Protein AF-C3XGQ4-F1 (afdb_monomer)

Mean predicted aligned error: 7.58 Å

Solvent-accessible surface area (backbone atoms only — not comparable to full-atom values): 11732 Å² total; per-residue (Å²): 118,67,72,63,52,57,53,51,54,46,62,77,38,36,47,28,47,72,75,27,44,69,60,42,52,59,53,60,70,70,58,57,79,68,54,66,74,50,56,73,68,60,36,54,52,53,50,49,53,54,50,36,53,54,52,44,53,52,52,53,48,49,65,75,72,47,89,56,49,63,57,44,75,50,92,47,91,48,71,68,51,51,57,66,73,34,81,43,75,60,90,64,31,29,32,41,68,32,85,79,50,78,42,55,36,34,44,68,63,51,52,37,62,47,75,60,43,101,77,71,57,89,36,66,77,54,50,24,40,52,63,47,24,50,55,62,32,46,33,28,34,38,38,56,56,93,91,55,93,64,58,33,41,32,27,28,22,65,23,30,37,78,92,74,74,42,58,30,40,42,30,44,29,37,45,92,36,46,69,43,84,44,79,40,74,67,51,100,77,50,57,68,62,49,57,54,52,70,32,90,51,44,44,74,50,39,58,63,123

pLDDT: mean 81.5, std 11.12, range [50.53, 97.62]

Secondary structure (DSSP, 8-state):
-HHHHHHHHHHHTHHHHHH-HHHHHHHHTTS-GGGGGS-HHHHHHHHHHHHHHHHHHHHHHHHHH--PPBPPPPS-SSHHHHHHTSSEEETTEEEE--SS--EEEEHHHHHHHHHS-TT----HHHHTHHHHHHHS-SEEEEE--TT-SSPEEEEEEEEEETTTTEEEEEEEEEETTEEEEEEEEPPTT-HHHHHHHT-TTEEEEEE--

Organism: NCBI:txid613026

Radius of gyration: 18.37 Å; Cα contacts (8 Å, |Δi|>4): 316; chains: 1; bounding box: 50×39×46 Å

Foldseek 3Di:
DLVVLVVLLCVQQVLCCVQPVPVVVVLVVVDDPVLSVDDPVSVVVVSQQSVLVSLLVVLVVCVVVDPAAAQDQAPDDDLVSVQVPAPDDDDQWGWAQASQGIAIARSVQVRCCQCPDPVRDHNSSCNSVPNVQRHPAQWKKWFDDPPDPGTKIKGWGWHQDPVVRFIKIWIWIDDPRHIDTDIDTCDPVNVVSCCQSVDPRMGIRDHDD

Structure (mmCIF, N/CA/C/O backbone):
data_AF-C3XGQ4-F1
#
_entry.id   AF-C3XGQ4-F1
#
loop_
_atom_site.group_PDB
_atom_site.id
_atom_site.type_symbol
_atom_site.label_atom_id
_atom_site.label_alt_id
_atom_site.label_comp_id
_atom_site.label_asym_id
_atom_site.label_entity_id
_atom_site.label_seq_id
_atom_site.pdbx_PDB_ins_code
_atom_site.Cartn_x
_atom_site.Cartn_y
_atom_site.Cartn_z
_atom_site.occupancy
_atom_site.B_iso_or_equiv
_atom_site.auth_seq_id
_atom_site.auth_comp_id
_atom_site.auth_asym_id
_atom_site.auth_atom_id
_atom_site.pdbx_PDB_model_num
ATOM 1 N N . MET A 1 1 ? -27.553 15.960 16.361 1.00 50.53 1 MET A N 1
ATOM 2 C CA . MET A 1 1 ? -26.091 15.954 16.613 1.00 50.53 1 MET A CA 1
ATOM 3 C C . MET A 1 1 ? -25.402 14.677 16.109 1.00 50.53 1 MET A C 1
ATOM 5 O O . MET A 1 1 ? -24.309 14.781 15.576 1.00 50.53 1 MET A O 1
ATOM 9 N N . THR A 1 2 ? -26.058 13.508 16.152 1.00 53.34 2 THR A N 1
ATOM 10 C CA . THR A 1 2 ? -25.542 12.197 15.680 1.00 53.34 2 THR A CA 1
ATOM 11 C C . THR A 1 2 ? -25.167 12.133 14.185 1.00 53.34 2 THR A C 1
ATOM 13 O O . THR A 1 2 ? -24.233 11.429 13.814 1.00 53.34 2 THR A O 1
ATOM 16 N N . LEU A 1 3 ? -25.844 12.905 13.321 1.00 56.69 3 LEU A N 1
ATOM 17 C CA . LEU A 1 3 ? -25.618 12.928 11.862 1.00 56.69 3 LEU A CA 1
ATOM 18 C C . LEU A 1 3 ? -24.257 13.515 11.442 1.00 56.69 3 LEU A C 1
ATOM 20 O O . LEU A 1 3 ? -23.702 13.101 10.430 1.00 56.69 3 LEU A O 1
ATOM 24 N N . ILE A 1 4 ? -23.697 14.446 12.223 1.00 57.41 4 ILE A N 1
ATOM 25 C CA . ILE A 1 4 ? -22.430 15.117 11.882 1.00 57.41 4 ILE A CA 1
ATOM 26 C C . ILE A 1 4 ? -21.239 14.166 12.094 1.00 57.41 4 ILE A C 1
ATOM 28 O O . ILE A 1 4 ? -20.250 14.237 11.372 1.00 57.41 4 ILE A O 1
ATOM 32 N N . LEU A 1 5 ? -21.343 13.237 13.050 1.00 60.25 5 LEU A N 1
ATOM 33 C CA . LEU A 1 5 ? -20.249 12.339 13.416 1.00 60.25 5 LEU A CA 1
ATOM 34 C C . LEU A 1 5 ? -20.034 11.197 12.425 1.00 60.25 5 LEU A C 1
ATOM 36 O O . LEU A 1 5 ? -18.899 10.897 12.060 1.00 60.25 5 LEU A O 1
ATOM 40 N N . ASN A 1 6 ? -21.137 10.581 11.987 1.00 66.69 6 ASN A N 1
ATOM 41 C CA . ASN A 1 6 ? -21.100 9.515 10.993 1.00 66.69 6 ASN A CA 1
ATOM 42 C C . ASN A 1 6 ? -20.469 10.040 9.697 1.00 66.69 6 ASN A C 1
ATOM 44 O O . ASN A 1 6 ? -19.616 9.380 9.123 1.00 66.69 6 ASN A O 1
ATOM 48 N N . ALA A 1 7 ? -20.780 11.284 9.319 1.00 73.38 7 ALA A N 1
ATOM 49 C CA . ALA A 1 7 ? -20.168 11.940 8.170 1.00 73.38 7 ALA A CA 1
ATOM 50 C C . ALA A 1 7 ? -18.646 12.135 8.320 1.00 73.38 7 ALA A C 1
ATOM 52 O O . ALA A 1 7 ? -17.921 11.911 7.356 1.00 73.38 7 ALA A O 1
ATOM 53 N N . VAL A 1 8 ? -18.140 12.499 9.510 1.00 77.12 8 VAL A N 1
ATOM 54 C CA . VAL A 1 8 ? -16.687 12.657 9.742 1.00 77.12 8 VAL A CA 1
ATOM 55 C C . VAL A 1 8 ? -15.962 11.315 9.647 1.00 77.12 8 VAL A C 1
ATOM 57 O O . VAL A 1 8 ? -14.980 11.214 8.919 1.00 77.12 8 VAL A O 1
ATOM 60 N N . ILE A 1 9 ? -16.458 10.272 10.323 1.00 81.62 9 ILE A N 1
ATOM 61 C CA . ILE A 1 9 ? -15.828 8.941 10.293 1.00 81.62 9 ILE A CA 1
ATOM 62 C C . ILE A 1 9 ? -15.930 8.329 8.889 1.00 81.62 9 ILE A C 1
ATOM 64 O O . ILE A 1 9 ? -14.942 7.812 8.372 1.00 81.62 9 ILE A O 1
ATOM 68 N N . GLN A 1 10 ? -17.086 8.440 8.229 1.00 81.38 10 GLN A N 1
ATOM 69 C CA . GLN A 1 10 ? -17.240 7.995 6.842 1.00 81.38 10 GLN A CA 1
ATOM 70 C C . GLN A 1 10 ? -16.321 8.750 5.888 1.00 81.38 10 GLN A C 1
ATOM 72 O O . GLN A 1 10 ? -15.811 8.146 4.956 1.00 81.38 10 GLN A O 1
ATOM 77 N N . GLN A 1 11 ? -16.079 10.043 6.102 1.00 83.62 11 GLN A N 1
ATOM 78 C CA . GLN A 1 11 ? -15.130 10.792 5.285 1.00 83.62 11 GLN A CA 1
ATOM 79 C C . GLN A 1 11 ? -13.690 10.329 5.540 1.00 83.62 11 GLN A C 1
ATOM 81 O O . GLN A 1 11 ? -12.935 10.122 4.589 1.00 83.62 11 GLN A O 1
ATOM 86 N N . ASP A 1 12 ? -13.313 10.135 6.806 1.00 80.62 12 ASP A N 1
ATOM 87 C CA . ASP A 1 12 ? -11.964 9.724 7.190 1.00 80.62 12 ASP A CA 1
ATOM 88 C C . ASP A 1 12 ? -11.618 8.303 6.721 1.00 80.62 12 ASP A C 1
ATOM 90 O O . ASP A 1 12 ? -10.465 8.058 6.357 1.00 80.62 12 ASP A O 1
ATOM 94 N N . TYR A 1 13 ? -12.604 7.408 6.666 1.00 83.00 13 TYR A N 1
ATOM 95 C CA . TYR A 1 13 ? -12.464 6.008 6.253 1.00 83.00 13 TYR A CA 1
ATOM 96 C C . TYR A 1 13 ? -13.250 5.690 4.979 1.00 83.00 13 TYR A C 1
ATOM 98 O O . TYR A 1 13 ? -13.657 4.550 4.774 1.00 83.00 13 TYR A O 1
ATOM 106 N N . LYS A 1 14 ? -13.441 6.684 4.103 1.00 84.75 14 LYS A N 1
ATOM 107 C CA . LYS A 1 14 ? -14.271 6.566 2.896 1.00 84.75 14 LYS A CA 1
ATOM 108 C C . LYS A 1 14 ? -13.896 5.370 2.024 1.00 84.75 14 LYS A C 1
ATOM 110 O O . LYS A 1 14 ? -14.748 4.584 1.641 1.00 84.75 14 LYS A O 1
ATOM 115 N N . SER A 1 15 ? -12.604 5.202 1.746 1.00 78.56 15 SER A N 1
ATOM 116 C CA . SER A 1 15 ? -12.141 4.078 0.926 1.00 78.56 15 SER A CA 1
ATOM 117 C C . SER A 1 15 ? -12.456 2.732 1.584 1.00 78.56 15 SER A C 1
ATOM 119 O O . SER A 1 15 ? -12.825 1.787 0.896 1.00 78.56 15 SER A O 1
ATOM 121 N N . LEU A 1 16 ? -12.379 2.641 2.915 1.00 82.12 16 LEU A N 1
ATOM 122 C CA . LEU A 1 16 ? -12.738 1.423 3.628 1.00 82.12 16 LEU A CA 1
ATOM 123 C C . LEU A 1 16 ? -14.253 1.184 3.630 1.00 82.12 16 LEU A C 1
ATOM 125 O O . LEU A 1 16 ? -14.678 0.053 3.417 1.00 82.12 16 LEU A O 1
ATOM 129 N N . SER A 1 17 ? -15.066 2.220 3.850 1.00 85.56 17 SER A N 1
ATOM 130 C CA . SER A 1 17 ? -16.525 2.083 3.828 1.00 85.56 17 SER A CA 1
ATOM 131 C C . SER A 1 17 ? -17.057 1.717 2.441 1.00 85.56 17 SER A C 1
ATOM 133 O O . SER A 1 17 ? -18.042 0.991 2.353 1.00 85.56 17 SER A O 1
ATOM 135 N N . GLU A 1 18 ? -16.400 2.172 1.373 1.00 86.00 18 GLU A N 1
ATOM 136 C CA . GLU A 1 18 ? -16.758 1.849 -0.011 1.00 86.00 18 GLU A CA 1
ATOM 137 C C . GLU A 1 18 ? -16.269 0.455 -0.431 1.00 86.00 18 GLU A C 1
ATOM 139 O O . GLU A 1 18 ? -17.032 -0.307 -1.022 1.00 86.00 18 GLU A O 1
ATOM 144 N N . ASN A 1 19 ? -15.025 0.093 -0.102 1.00 80.69 19 ASN A N 1
ATOM 145 C CA . ASN A 1 19 ? -14.408 -1.146 -0.589 1.00 80.69 19 ASN A CA 1
ATOM 146 C C . ASN A 1 19 ? -14.633 -2.359 0.326 1.00 80.69 19 ASN A C 1
ATOM 148 O O . ASN A 1 19 ? -14.581 -3.495 -0.139 1.00 80.69 19 ASN A O 1
ATOM 152 N N . ASN A 1 20 ? -14.862 -2.143 1.624 1.00 84.12 20 ASN A N 1
ATOM 153 C CA . ASN A 1 20 ? -15.144 -3.199 2.598 1.00 84.12 20 ASN A CA 1
ATOM 154 C C . ASN A 1 20 ? -16.225 -2.746 3.608 1.00 84.12 20 ASN A C 1
ATOM 156 O O . ASN A 1 20 ? -15.956 -2.574 4.806 1.00 84.12 20 ASN A O 1
ATOM 160 N N . PRO A 1 21 ? -17.475 -2.543 3.139 1.00 88.25 21 PRO A N 1
ATOM 161 C CA . PRO A 1 21 ? -18.567 -2.017 3.960 1.00 88.25 21 PRO A CA 1
ATOM 162 C C . PRO A 1 21 ? -18.909 -2.920 5.149 1.00 88.25 21 PRO A C 1
ATOM 164 O O . PRO A 1 21 ? -19.289 -2.423 6.209 1.00 88.25 21 PRO A O 1
ATOM 167 N N . ALA A 1 22 ? -18.749 -4.239 5.000 1.00 88.50 22 ALA A N 1
ATOM 168 C CA . ALA A 1 22 ? -19.003 -5.201 6.068 1.00 88.50 22 ALA A CA 1
ATOM 169 C C . ALA A 1 22 ? -18.040 -4.996 7.244 1.00 88.50 22 ALA A C 1
ATOM 171 O O . ALA A 1 22 ? -18.474 -4.898 8.394 1.00 88.50 22 ALA A O 1
ATOM 172 N N . MET A 1 23 ? -16.741 -4.865 6.964 1.00 87.31 23 MET A N 1
ATOM 173 C CA . MET A 1 23 ? -15.763 -4.611 8.013 1.00 87.31 23 MET A CA 1
ATOM 174 C C . MET A 1 23 ? -15.910 -3.211 8.603 1.00 87.31 23 MET A C 1
ATOM 176 O O . MET A 1 23 ? -15.864 -3.059 9.823 1.00 87.31 23 MET A O 1
ATOM 180 N N . PHE A 1 24 ? -16.157 -2.197 7.770 1.00 88.69 24 PHE A N 1
ATOM 181 C CA . PHE A 1 24 ? -16.457 -0.854 8.261 1.00 88.69 24 PHE A CA 1
ATOM 182 C C . PHE A 1 24 ? -17.632 -0.877 9.254 1.00 88.69 24 PHE A C 1
ATOM 184 O O . PHE A 1 24 ? -17.511 -0.365 10.365 1.00 88.69 24 PHE A O 1
ATOM 191 N N . ALA A 1 25 ? -18.740 -1.541 8.907 1.00 89.69 25 ALA A N 1
ATOM 192 C CA . ALA A 1 25 ? -19.898 -1.680 9.786 1.00 89.69 25 ALA A CA 1
ATOM 193 C C . ALA A 1 25 ? -19.571 -2.446 11.081 1.00 89.69 25 ALA A C 1
ATOM 195 O O . ALA A 1 25 ? -19.982 -2.017 12.160 1.00 89.69 25 ALA A O 1
ATOM 196 N N . LYS A 1 26 ? -18.793 -3.535 10.997 1.00 90.75 26 LYS A N 1
ATOM 197 C CA . LYS A 1 26 ? -18.330 -4.311 12.161 1.00 90.75 26 LYS A CA 1
ATOM 198 C C . LYS A 1 26 ? -17.533 -3.445 13.141 1.00 90.75 26 LYS A C 1
ATOM 200 O O . LYS A 1 26 ? -17.765 -3.523 14.345 1.00 90.75 26 LYS A O 1
ATOM 205 N N . ILE A 1 27 ? -16.630 -2.600 12.642 1.00 88.56 27 ILE A N 1
ATOM 206 C CA . ILE A 1 27 ? -15.834 -1.689 13.478 1.00 88.56 27 ILE A CA 1
ATOM 207 C C . ILE A 1 27 ? -16.719 -0.579 14.059 1.00 88.56 27 ILE A C 1
ATOM 209 O O . ILE A 1 27 ? -16.611 -0.261 15.242 1.00 88.56 27 ILE A O 1
ATOM 213 N N . MET A 1 28 ? -17.655 -0.032 13.277 1.00 89.31 28 MET A N 1
ATOM 214 C CA . MET A 1 28 ? -18.594 0.992 13.758 1.00 89.31 28 MET A CA 1
ATOM 215 C C . MET A 1 28 ? -19.442 0.523 14.950 1.00 89.31 28 MET A C 1
ATOM 217 O O . MET A 1 28 ? -19.775 1.328 15.817 1.00 89.31 28 MET A O 1
ATOM 221 N N . GLN A 1 29 ? -19.745 -0.775 15.047 1.00 90.12 29 GLN A N 1
ATOM 222 C CA . GLN A 1 29 ? -20.458 -1.356 16.192 1.00 90.12 29 GLN A CA 1
ATOM 223 C C . GLN A 1 29 ? -19.635 -1.371 17.494 1.00 90.12 29 GLN A C 1
ATOM 225 O O . GLN A 1 29 ? -20.197 -1.599 18.563 1.00 90.12 29 GLN A O 1
ATOM 230 N N . LYS A 1 30 ? -18.318 -1.130 17.435 1.00 89.94 30 LYS A N 1
ATOM 231 C CA . LYS A 1 30 ? -17.430 -1.096 18.610 1.00 89.94 30 LYS A CA 1
ATOM 232 C C . LYS A 1 30 ? -17.432 0.250 19.338 1.00 89.94 30 LYS A C 1
ATOM 234 O O . LYS A 1 30 ? -16.911 0.334 20.448 1.00 89.94 30 LYS A O 1
ATOM 239 N N . PHE A 1 31 ? -17.997 1.297 18.739 1.00 87.44 31 PHE A N 1
ATOM 240 C CA . PHE A 1 31 ? -18.037 2.626 19.345 1.00 87.44 31 PHE A CA 1
ATOM 241 C C . PHE A 1 31 ? -19.040 2.688 20.494 1.00 87.44 31 PHE A C 1
ATOM 243 O O . PHE A 1 31 ? -20.171 2.209 20.378 1.00 87.44 31 PHE A O 1
ATOM 250 N N . ASN A 1 32 ? -18.672 3.357 21.589 1.00 87.19 32 ASN A N 1
ATOM 251 C CA . ASN A 1 32 ? -19.634 3.651 22.640 1.00 87.19 32 ASN A CA 1
ATOM 252 C C . ASN A 1 32 ? -20.579 4.764 22.151 1.00 87.19 32 ASN A C 1
ATOM 254 O O . ASN A 1 32 ? -20.093 5.791 21.677 1.00 87.19 32 ASN A O 1
ATOM 258 N N . PRO A 1 33 ? -21.911 4.656 22.323 1.00 83.81 33 PRO A N 1
ATOM 259 C CA . PRO A 1 33 ? -22.843 5.735 21.986 1.00 83.81 33 PRO A CA 1
ATOM 260 C C . PRO A 1 33 ? -22.467 7.107 22.578 1.00 83.81 33 PRO A C 1
ATOM 262 O O . PRO A 1 33 ? -22.746 8.143 21.977 1.00 83.81 33 PRO A O 1
ATOM 265 N N . ARG A 1 34 ? -21.784 7.136 23.732 1.00 84.75 34 ARG A N 1
ATOM 266 C CA . ARG A 1 34 ? -21.285 8.370 24.362 1.00 84.75 34 ARG A CA 1
ATOM 267 C C . ARG A 1 34 ? -20.108 9.004 23.625 1.00 84.75 34 ARG A C 1
ATOM 269 O O . ARG A 1 34 ? -19.926 10.214 23.731 1.00 84.75 34 ARG A O 1
ATOM 276 N N . ASP A 1 35 ? -19.336 8.237 22.859 1.00 82.94 35 ASP A N 1
ATOM 277 C CA . ASP A 1 35 ? -18.264 8.788 22.025 1.00 82.94 35 ASP A CA 1
ATOM 278 C C . ASP A 1 35 ? -18.827 9.731 20.960 1.00 82.94 35 ASP A C 1
ATOM 280 O O . ASP A 1 35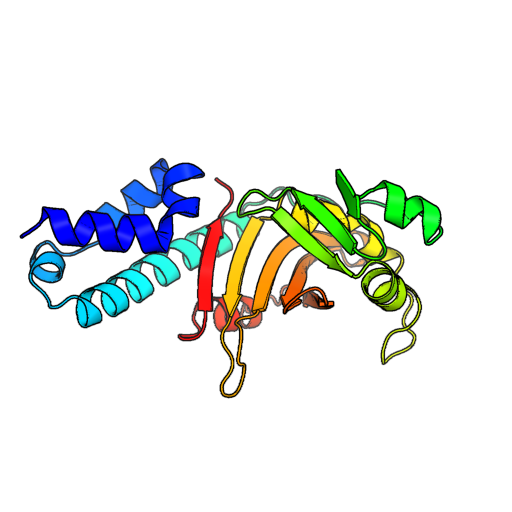 ? -18.183 10.716 20.609 1.00 82.94 35 ASP A O 1
ATOM 284 N N . PHE A 1 36 ? -20.077 9.512 20.537 1.00 77.44 36 PHE A N 1
ATOM 285 C CA . PHE A 1 36 ? -20.771 10.372 19.579 1.00 77.44 36 PHE A CA 1
ATOM 286 C C . PHE A 1 36 ? -21.227 11.717 20.158 1.00 77.44 36 PHE A C 1
ATOM 288 O O . PHE A 1 36 ? -21.686 12.580 19.410 1.00 77.44 36 PHE A O 1
ATOM 295 N N . LEU A 1 37 ? -21.097 11.911 21.473 1.00 80.00 37 LEU A N 1
ATOM 296 C CA . LEU A 1 37 ? -21.409 13.168 22.158 1.00 80.00 37 LEU A CA 1
ATOM 297 C C . LEU A 1 37 ? -20.165 14.045 22.374 1.00 80.00 37 LEU A C 1
ATOM 299 O O . LEU A 1 37 ? -20.294 15.188 22.810 1.00 80.00 37 LEU A O 1
ATOM 303 N N . LYS A 1 38 ? -18.968 13.521 22.083 1.00 80.12 38 LYS A N 1
ATOM 304 C CA . LYS A 1 38 ? -17.693 14.229 22.240 1.00 80.12 38 LYS A CA 1
ATOM 305 C C . LYS A 1 38 ? -17.485 15.278 21.141 1.00 80.12 38 LYS A C 1
ATOM 307 O O . LYS A 1 38 ? -18.117 15.256 20.085 1.00 80.12 38 LYS A O 1
ATOM 312 N N . GLY A 1 39 ? -16.552 16.201 21.377 1.00 81.69 39 GLY A N 1
ATOM 313 C CA . GLY A 1 39 ? -16.156 17.189 20.370 1.00 81.69 39 GLY A CA 1
ATOM 314 C C . GLY A 1 39 ? 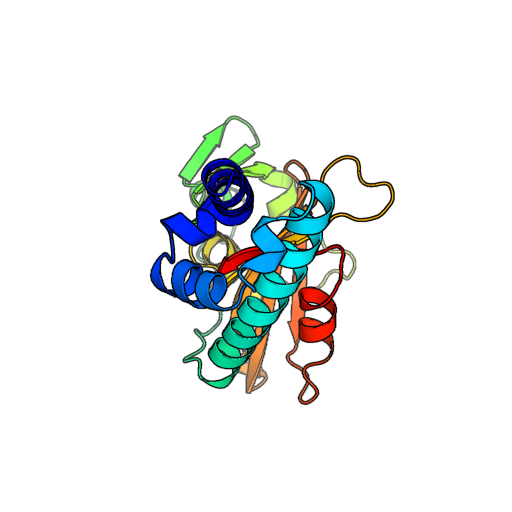-15.437 16.545 19.177 1.00 81.69 39 GLY A C 1
ATOM 315 O O . GLY A 1 39 ? -14.777 15.518 19.324 1.00 81.69 39 GLY A O 1
ATOM 316 N N . LYS A 1 40 ? -15.498 17.184 17.998 1.00 81.81 40 LYS A N 1
ATOM 317 C CA . LYS A 1 40 ? -14.935 16.671 16.728 1.00 81.81 40 LYS A CA 1
ATOM 318 C C . LYS A 1 40 ? -13.518 16.091 16.857 1.00 81.81 40 LYS A C 1
ATOM 320 O O . LYS A 1 40 ? -13.256 15.016 16.334 1.00 81.81 40 LYS A O 1
ATOM 325 N N . LYS A 1 41 ? -12.613 16.778 17.562 1.00 83.00 41 LYS A N 1
ATOM 326 C CA . LYS A 1 41 ? -11.220 16.329 17.732 1.00 83.00 41 LYS A CA 1
ATOM 327 C C . LYS A 1 41 ? -11.120 15.013 18.515 1.00 83.00 41 LYS A C 1
ATOM 329 O O . LYS A 1 41 ? -10.486 14.073 18.057 1.00 83.00 41 LYS A O 1
ATOM 334 N N . GLN A 1 42 ? -11.808 14.927 19.652 1.00 83.06 42 GLN A N 1
ATOM 335 C CA . GLN A 1 42 ? -11.822 13.730 20.504 1.00 83.06 42 GLN A CA 1
ATOM 336 C C . GLN A 1 42 ? -12.414 12.525 19.768 1.00 83.06 42 GLN A C 1
ATOM 338 O O . GLN A 1 42 ? -12.001 11.390 19.958 1.00 83.06 42 GLN A O 1
ATOM 343 N N . VAL A 1 43 ? -13.384 12.777 18.899 1.00 80.00 43 VAL A N 1
ATOM 344 C CA . VAL A 1 43 ? -14.019 11.758 18.064 1.00 80.00 43 VAL A CA 1
ATOM 345 C C . VAL A 1 43 ? -13.055 11.219 17.016 1.00 80.00 43 VAL A C 1
ATOM 347 O O . VAL A 1 43 ? -13.010 10.013 16.783 1.00 80.00 43 VAL A O 1
ATOM 350 N N . GLN A 1 44 ? -12.274 12.092 16.383 1.00 81.75 44 GLN A N 1
ATOM 351 C CA . GLN A 1 44 ? -11.239 11.676 15.438 1.00 81.75 44 GLN A CA 1
ATOM 352 C C . GLN A 1 44 ? -10.165 10.830 16.129 1.00 81.75 44 GLN A C 1
ATOM 354 O O . GLN A 1 44 ? -9.742 9.819 15.582 1.00 81.75 44 GLN A O 1
ATOM 359 N N . GLU A 1 45 ? -9.782 11.190 17.353 1.00 82.56 45 GLU A N 1
ATOM 360 C CA . GLU A 1 45 ? -8.834 10.412 18.159 1.00 82.56 45 GLU A CA 1
ATOM 361 C C . GLU A 1 45 ? -9.398 9.030 18.525 1.00 82.56 45 GLU A C 1
ATOM 363 O O . GLU A 1 45 ? -8.766 8.017 18.233 1.00 82.56 45 GLU A O 1
ATOM 368 N N . VAL A 1 46 ? -10.619 8.969 19.071 1.00 84.00 46 VAL A N 1
ATOM 369 C CA . VAL A 1 46 ? -11.282 7.701 19.433 1.00 84.00 46 VAL A CA 1
ATOM 370 C C . VAL A 1 46 ? -11.505 6.817 18.209 1.00 84.00 46 VAL A C 1
ATOM 372 O O . VAL A 1 46 ? -11.244 5.618 18.251 1.00 84.00 46 VAL A O 1
ATOM 375 N N . SER A 1 47 ? -11.974 7.395 17.100 1.00 82.12 47 SER A N 1
ATOM 376 C CA . SER A 1 47 ? -12.197 6.623 15.877 1.00 82.12 47 SER A CA 1
ATOM 377 C C . SER A 1 47 ? -10.901 6.079 15.307 1.00 82.12 47 SER A C 1
ATOM 379 O O . SER A 1 47 ? -10.860 4.919 14.916 1.00 82.12 47 SER A O 1
ATOM 381 N N . LYS A 1 48 ? -9.827 6.869 15.307 1.00 83.00 48 LYS A N 1
ATOM 382 C CA . LYS A 1 48 ? -8.506 6.397 14.903 1.00 83.00 48 LYS A CA 1
ATOM 383 C C . LYS A 1 48 ? -8.020 5.226 15.740 1.00 83.00 48 LYS A C 1
ATOM 385 O O . LYS A 1 48 ? -7.567 4.247 15.156 1.00 83.00 48 LYS A O 1
ATOM 390 N N . ASP A 1 49 ? -8.149 5.302 17.059 1.00 82.19 49 ASP A N 1
ATOM 391 C CA . ASP A 1 49 ? -7.742 4.215 17.950 1.00 82.19 49 ASP A CA 1
ATOM 392 C C . ASP A 1 49 ? -8.521 2.919 17.664 1.00 82.19 49 ASP A C 1
ATOM 394 O O . ASP A 1 49 ? -7.922 1.882 17.369 1.00 82.19 49 ASP A O 1
ATOM 398 N N . ILE A 1 50 ? -9.857 2.995 17.637 1.00 84.56 50 ILE A N 1
ATOM 399 C CA . ILE A 1 50 ? -10.726 1.832 17.399 1.00 84.56 50 ILE A CA 1
ATOM 400 C C . ILE A 1 50 ? -10.471 1.224 16.014 1.00 84.56 50 ILE A C 1
ATOM 402 O O . ILE A 1 50 ? -10.246 0.019 15.906 1.00 84.56 50 ILE A O 1
ATOM 406 N N . PHE A 1 51 ? -10.471 2.038 14.952 1.00 84.19 51 PHE A N 1
ATOM 407 C CA . PHE A 1 51 ? -10.252 1.535 13.594 1.00 84.19 51 PHE A CA 1
ATOM 408 C C . PHE A 1 51 ? -8.860 0.934 13.435 1.00 84.19 51 PHE A C 1
ATOM 410 O O . PHE A 1 51 ? -8.750 -0.190 12.955 1.00 84.19 51 PHE A O 1
ATOM 417 N N . ASN A 1 52 ? -7.799 1.629 13.853 1.00 82.00 52 ASN A N 1
ATOM 418 C CA . ASN A 1 52 ? -6.444 1.103 13.700 1.00 82.00 52 ASN A CA 1
ATOM 419 C C . ASN A 1 52 ? -6.261 -0.215 14.461 1.00 82.00 52 ASN A C 1
ATOM 421 O O . ASN A 1 52 ? -5.642 -1.136 13.932 1.00 82.00 52 ASN A O 1
ATOM 425 N N . LYS A 1 53 ? -6.820 -0.328 15.672 1.00 80.94 53 LYS A N 1
ATOM 426 C CA . LYS A 1 53 ? -6.731 -1.545 16.480 1.00 80.94 53 LYS A CA 1
ATOM 427 C C . LYS A 1 53 ? -7.432 -2.734 15.824 1.00 80.94 53 LYS A C 1
ATOM 429 O O . LYS A 1 53 ? -6.817 -3.788 15.688 1.00 80.94 53 LYS A O 1
ATOM 434 N N . GLU A 1 54 ? -8.692 -2.578 15.422 1.00 83.06 54 GLU A N 1
ATOM 435 C CA . GLU A 1 54 ? -9.468 -3.679 14.832 1.00 83.06 54 GLU A CA 1
ATOM 436 C C . GLU A 1 54 ? -8.901 -4.075 13.460 1.00 83.06 54 GLU A C 1
ATOM 438 O O . GLU A 1 54 ? -8.721 -5.256 13.177 1.00 83.06 54 GLU A O 1
ATOM 443 N N . LEU A 1 55 ? -8.516 -3.101 12.629 1.00 78.44 55 LEU A N 1
ATOM 444 C CA . LEU A 1 55 ? -7.889 -3.368 11.332 1.00 78.44 55 LEU A CA 1
ATOM 445 C C . LEU A 1 55 ? -6.535 -4.069 11.474 1.00 78.44 55 LEU A C 1
ATOM 447 O O . LEU A 1 55 ? -6.217 -4.943 10.672 1.00 78.44 55 LEU A O 1
ATOM 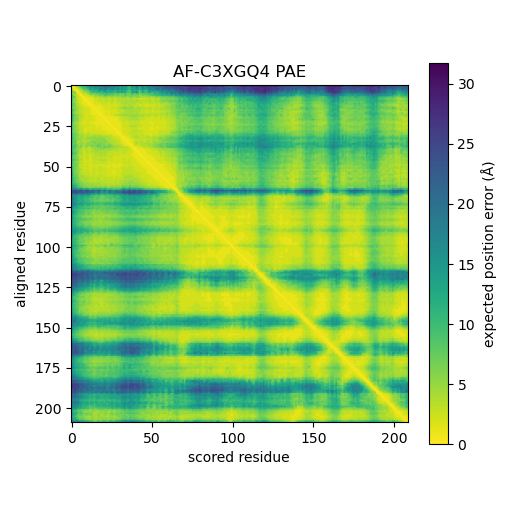451 N N . ALA A 1 56 ? -5.740 -3.719 12.491 1.00 75.94 56 ALA A N 1
ATOM 452 C CA . ALA A 1 56 ? -4.483 -4.411 12.758 1.00 75.94 56 ALA A CA 1
ATOM 453 C C . ALA A 1 56 ? -4.710 -5.894 13.089 1.00 75.94 56 ALA A C 1
ATOM 455 O O . ALA A 1 56 ? -3.982 -6.742 12.580 1.00 75.94 56 ALA A O 1
ATOM 456 N N . GLN A 1 57 ? -5.740 -6.214 13.879 1.00 78.19 57 GLN A N 1
ATOM 457 C CA . GLN A 1 57 ? -6.094 -7.600 14.202 1.00 78.19 57 GLN A CA 1
ATOM 458 C C . GLN A 1 57 ? -6.544 -8.389 12.967 1.00 78.19 57 GLN A C 1
ATOM 460 O O . GLN A 1 57 ? -6.151 -9.542 12.795 1.00 78.19 57 GLN A O 1
ATOM 465 N N . GLU A 1 58 ? -7.332 -7.773 12.084 1.00 78.94 58 GLU A N 1
ATOM 466 C CA . GLU A 1 58 ? -7.769 -8.410 10.836 1.00 78.94 58 GLU A CA 1
ATOM 467 C C . GLU A 1 58 ? -6.591 -8.647 9.879 1.00 78.94 58 GLU A C 1
ATOM 469 O O . GLU A 1 58 ? -6.478 -9.724 9.296 1.00 78.94 58 GLU A O 1
ATOM 474 N N . ILE A 1 59 ? -5.654 -7.695 9.777 1.00 75.44 59 ILE A N 1
ATOM 475 C CA . ILE A 1 59 ? -4.405 -7.875 9.019 1.00 75.44 59 ILE A CA 1
ATOM 476 C C . ILE A 1 59 ? -3.590 -9.044 9.586 1.00 75.44 59 ILE A C 1
ATOM 478 O O . ILE A 1 59 ? -3.135 -9.893 8.823 1.00 75.44 59 ILE A O 1
ATOM 482 N N . GLU A 1 60 ? -3.410 -9.116 10.908 1.00 75.56 60 GLU A N 1
ATOM 483 C CA . GLU A 1 60 ? -2.692 -10.225 11.553 1.00 75.56 60 GLU A CA 1
ATOM 484 C C . GLU A 1 60 ? -3.362 -11.574 11.276 1.00 75.56 60 GLU A C 1
ATOM 486 O O . GLU A 1 60 ? -2.688 -12.544 10.931 1.00 75.56 60 GLU A O 1
ATOM 491 N N . SER A 1 61 ? -4.690 -11.634 11.380 1.00 76.12 61 SER A N 1
ATOM 492 C CA . SER A 1 61 ? -5.470 -12.832 11.068 1.00 76.12 61 SER A CA 1
ATOM 493 C C . SER A 1 61 ? -5.309 -13.249 9.604 1.00 76.12 61 SER A C 1
ATOM 495 O O . SER A 1 61 ? -5.035 -14.416 9.321 1.00 76.12 61 SER A O 1
ATOM 497 N N . ALA A 1 62 ? -5.409 -12.302 8.665 1.00 75.31 62 ALA A N 1
ATOM 498 C CA . ALA A 1 62 ? -5.243 -12.560 7.236 1.00 75.31 62 ALA A CA 1
ATOM 499 C C . ALA A 1 62 ? -3.835 -13.073 6.900 1.00 75.31 62 ALA A C 1
ATOM 501 O O . ALA A 1 62 ? -3.679 -13.952 6.054 1.00 75.31 62 ALA A O 1
ATOM 502 N N . LEU A 1 63 ? -2.812 -12.564 7.589 1.00 74.25 63 LEU A N 1
ATOM 503 C CA . LEU A 1 63 ? -1.433 -13.021 7.432 1.00 74.25 63 LEU A CA 1
ATOM 504 C C . LEU A 1 63 ? -1.229 -14.429 8.016 1.00 74.25 63 LEU A C 1
ATOM 506 O O . LEU A 1 63 ? -0.555 -15.245 7.394 1.00 74.25 63 LEU A O 1
ATOM 510 N N . LYS A 1 64 ? -1.852 -14.750 9.158 1.00 70.06 64 LYS A N 1
ATOM 511 C CA . LYS A 1 64 ? -1.784 -16.082 9.798 1.00 70.06 64 LYS A CA 1
ATOM 512 C C . LYS A 1 64 ? -2.528 -17.166 9.023 1.00 70.06 64 LYS A C 1
ATOM 514 O O . LYS A 1 64 ? -2.067 -18.300 8.951 1.00 70.06 64 LYS A O 1
ATOM 519 N N . ASN A 1 65 ? -3.675 -16.815 8.451 1.00 68.75 65 ASN A N 1
ATOM 520 C CA . ASN A 1 65 ? -4.583 -17.755 7.791 1.00 68.75 65 ASN A CA 1
ATOM 521 C C . ASN A 1 65 ? -4.397 -17.807 6.262 1.00 68.75 65 ASN A C 1
ATOM 523 O O . ASN A 1 65 ? -5.073 -18.577 5.577 1.00 68.75 65 ASN A O 1
ATOM 527 N N . GLY A 1 66 ? -3.529 -16.958 5.707 1.00 61.00 66 GLY A N 1
ATOM 528 C CA . GLY A 1 66 ? -3.475 -16.673 4.279 1.00 61.00 66 GLY A CA 1
ATOM 529 C C . GLY A 1 66 ? -2.829 -17.766 3.428 1.00 61.00 66 GLY A C 1
ATOM 530 O O . GLY A 1 66 ? -1.699 -18.189 3.667 1.00 61.00 66 GLY A O 1
ATOM 531 N N . LYS A 1 67 ? -3.507 -18.128 2.329 1.00 59.91 67 LYS A N 1
ATOM 532 C CA . LYS A 1 67 ? -2.863 -18.646 1.112 1.00 59.91 67 LYS A CA 1
ATOM 533 C C . LYS A 1 67 ? -2.043 -17.508 0.502 1.00 59.91 67 LYS A C 1
ATOM 535 O O . LYS A 1 67 ? -2.553 -16.736 -0.303 1.00 59.91 67 LYS A O 1
ATOM 540 N N . VAL A 1 68 ? -0.802 -17.350 0.949 1.00 72.31 68 VAL A N 1
ATOM 541 C CA . VAL A 1 68 ? 0.082 -16.296 0.448 1.00 72.31 68 VAL A CA 1
ATOM 542 C C . VAL A 1 68 ? 0.523 -16.639 -0.972 1.00 72.31 68 VAL A C 1
ATOM 544 O O . VAL A 1 68 ? 0.996 -17.745 -1.241 1.00 72.31 68 VAL A O 1
ATOM 547 N N . GLU A 1 69 ? 0.380 -15.690 -1.890 1.00 80.94 69 GLU A N 1
ATOM 548 C CA . GLU A 1 69 ? 0.853 -15.857 -3.261 1.00 80.94 69 GLU A CA 1
ATOM 549 C C . GLU A 1 69 ? 2.377 -15.915 -3.290 1.00 80.94 69 GLU A C 1
ATOM 551 O O . GLU A 1 69 ? 3.062 -15.184 -2.578 1.00 80.94 69 GLU A O 1
ATOM 556 N N . THR A 1 70 ? 2.936 -16.773 -4.139 1.00 82.75 70 THR A N 1
ATOM 557 C CA . THR A 1 70 ? 4.373 -16.710 -4.418 1.00 82.75 70 THR A CA 1
ATOM 558 C C . THR A 1 70 ? 4.686 -15.397 -5.120 1.00 82.75 70 THR A C 1
ATOM 560 O O . THR A 1 70 ? 3.944 -15.007 -6.018 1.00 82.75 70 THR A O 1
ATOM 563 N N . MET A 1 71 ? 5.791 -14.747 -4.744 1.00 83.88 71 MET A N 1
ATOM 564 C CA . MET A 1 71 ? 6.273 -13.554 -5.444 1.00 83.88 71 MET A CA 1
ATOM 565 C C . MET A 1 71 ? 6.322 -13.815 -6.962 1.00 83.88 71 MET A C 1
ATOM 567 O O . MET A 1 71 ? 7.024 -14.743 -7.388 1.00 83.88 71 MET A O 1
ATOM 571 N N . PRO A 1 72 ? 5.572 -13.056 -7.781 1.00 83.94 72 PRO A N 1
ATOM 572 C CA . PRO A 1 72 ? 5.539 -13.296 -9.213 1.00 83.94 72 PRO A CA 1
ATOM 573 C C . PRO A 1 72 ? 6.888 -12.953 -9.843 1.00 83.94 72 PRO A C 1
ATOM 575 O O . PRO A 1 72 ? 7.659 -12.133 -9.336 1.00 83.94 72 PRO A O 1
ATOM 578 N N . GLN A 1 73 ? 7.171 -13.587 -10.977 1.00 84.25 73 GLN A N 1
ATOM 579 C CA . GLN A 1 73 ? 8.326 -13.228 -11.792 1.00 84.25 73 GLN A CA 1
ATOM 580 C C . GLN A 1 73 ? 8.097 -11.869 -12.459 1.00 84.25 73 GLN A C 1
ATOM 582 O O . GLN A 1 73 ? 6.964 -11.464 -12.711 1.00 84.25 73 GLN A O 1
ATOM 587 N N . ALA A 1 74 ? 9.181 -11.148 -12.736 1.00 85.88 74 ALA A N 1
ATOM 588 C CA . ALA A 1 74 ? 9.091 -9.869 -13.424 1.00 85.88 74 ALA A CA 1
ATOM 589 C C . ALA A 1 74 ? 8.625 -10.062 -14.874 1.00 85.88 74 ALA A C 1
ATOM 591 O O . ALA A 1 74 ? 9.261 -10.777 -15.646 1.00 85.88 74 ALA A O 1
ATOM 592 N N . GLU A 1 75 ? 7.561 -9.363 -15.264 1.00 88.12 75 GLU A N 1
ATOM 593 C CA . GLU A 1 75 ? 7.070 -9.343 -16.652 1.00 88.12 75 GLU A CA 1
ATOM 594 C C . GLU A 1 75 ? 7.846 -8.366 -17.551 1.00 88.12 75 GLU A C 1
ATOM 596 O O . GLU A 1 75 ? 7.579 -8.260 -18.744 1.00 88.12 75 GLU A O 1
ATOM 601 N N . PHE A 1 76 ? 8.817 -7.643 -16.989 1.00 90.25 76 PHE A N 1
ATOM 602 C CA . PHE A 1 76 ? 9.599 -6.630 -17.685 1.00 90.25 76 PHE A CA 1
ATOM 603 C C . PHE A 1 76 ? 11.097 -6.799 -17.413 1.00 90.25 76 PHE A C 1
ATOM 605 O O . PHE A 1 76 ? 11.531 -7.053 -16.287 1.00 90.25 76 PHE A O 1
ATOM 612 N N . ARG A 1 77 ? 11.907 -6.604 -18.452 1.00 89.19 77 ARG A N 1
ATOM 613 C CA . ARG A 1 77 ? 13.366 -6.800 -18.441 1.00 89.19 77 ARG A CA 1
ATOM 614 C C . ARG A 1 77 ? 14.131 -5.493 -18.571 1.00 89.19 77 ARG A C 1
ATOM 616 O O . ARG A 1 77 ? 15.257 -5.380 -18.098 1.00 89.19 77 ARG A O 1
ATOM 623 N N . ASN A 1 78 ? 13.518 -4.492 -19.191 1.00 90.38 78 ASN A N 1
ATOM 624 C CA . ASN A 1 78 ? 14.109 -3.181 -19.432 1.00 90.38 78 ASN A CA 1
ATOM 625 C C . ASN A 1 78 ? 13.125 -2.057 -19.071 1.00 90.38 78 ASN A C 1
ATOM 627 O O . ASN A 1 78 ? 11.950 -2.285 -18.776 1.00 90.38 78 ASN A O 1
ATOM 631 N N . ARG A 1 79 ? 13.621 -0.816 -19.095 1.00 91.19 79 ARG A N 1
ATOM 632 C CA . ARG A 1 79 ? 12.835 0.368 -18.731 1.00 91.19 79 ARG A CA 1
ATOM 633 C C . ARG A 1 79 ? 11.634 0.603 -19.654 1.00 91.19 79 ARG A C 1
ATOM 635 O O . ARG A 1 79 ? 10.638 1.155 -19.196 1.00 91.19 79 ARG A O 1
ATOM 642 N N . GLU A 1 80 ? 11.729 0.235 -20.930 1.00 93.62 80 GLU A N 1
ATOM 643 C CA . GLU A 1 80 ? 10.636 0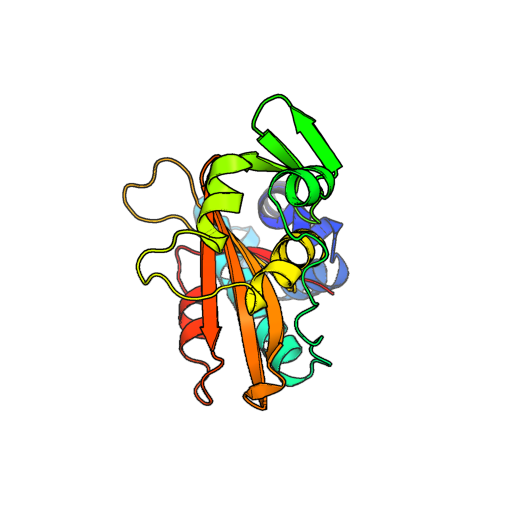.417 -21.890 1.00 93.62 80 GLU A CA 1
ATOM 644 C C . GLU A 1 80 ? 9.476 -0.536 -21.583 1.00 93.62 80 GLU A C 1
ATOM 646 O O . GLU A 1 80 ? 8.332 -0.099 -21.473 1.00 93.62 80 GLU A O 1
ATOM 651 N N . GLU A 1 81 ? 9.776 -1.816 -21.362 1.00 94.94 81 GLU A N 1
ATOM 652 C CA . GLU A 1 81 ? 8.800 -2.815 -20.920 1.00 94.94 81 GLU A CA 1
ATOM 653 C C . GLU A 1 81 ? 8.181 -2.425 -19.576 1.00 94.94 81 GLU A C 1
ATOM 655 O O . GLU A 1 81 ? 6.962 -2.429 -19.438 1.00 94.94 81 GLU A O 1
ATOM 660 N N . PHE A 1 82 ? 8.995 -1.974 -18.615 1.00 93.88 82 PHE A N 1
ATOM 661 C CA . PHE A 1 82 ? 8.499 -1.480 -17.329 1.00 93.88 82 PHE A CA 1
ATOM 662 C C . PHE A 1 82 ? 7.523 -0.307 -17.490 1.00 93.88 82 PHE A C 1
ATOM 664 O O . PHE A 1 82 ? 6.507 -0.243 -16.802 1.00 93.88 82 PHE A O 1
ATOM 671 N N . ALA A 1 83 ? 7.804 0.625 -18.405 1.00 95.19 83 ALA A N 1
ATOM 672 C CA . ALA A 1 83 ? 6.925 1.761 -18.659 1.00 95.19 83 ALA A CA 1
ATOM 673 C C . ALA A 1 83 ? 5.568 1.325 -19.242 1.00 95.19 83 ALA A C 1
ATOM 675 O O . ALA A 1 83 ? 4.546 1.894 -18.865 1.00 95.19 83 AL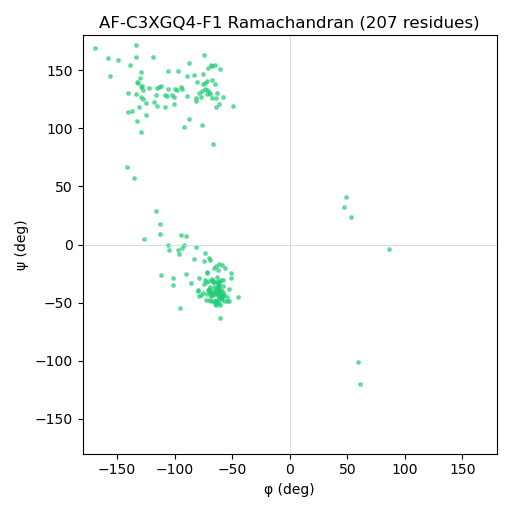A A O 1
ATOM 676 N N . LYS A 1 84 ? 5.538 0.297 -20.100 1.00 95.38 84 LYS A N 1
ATOM 677 C CA . LYS A 1 84 ? 4.302 -0.237 -20.708 1.00 95.38 84 LYS A CA 1
ATOM 678 C C . LYS A 1 84 ? 3.348 -0.876 -19.697 1.00 95.38 84 LYS A C 1
ATOM 680 O O . LYS A 1 84 ? 2.163 -0.986 -19.980 1.00 95.38 84 LYS A O 1
ATOM 685 N N . MET A 1 85 ? 3.846 -1.255 -18.521 1.00 95.44 85 MET A N 1
ATOM 686 C CA . MET A 1 85 ? 3.035 -1.858 -17.462 1.00 95.44 85 MET A CA 1
ATOM 687 C C . MET A 1 85 ? 2.135 -0.856 -16.720 1.00 95.44 85 MET A C 1
ATOM 689 O O . MET A 1 85 ? 1.243 -1.280 -15.985 1.00 95.44 85 MET A O 1
ATOM 693 N N . PHE A 1 86 ? 2.354 0.454 -16.879 1.00 97.06 86 PHE A N 1
ATOM 694 C CA . PHE A 1 86 ? 1.502 1.495 -16.295 1.00 97.06 86 PHE A CA 1
ATOM 695 C C . PHE A 1 86 ? 0.185 1.642 -17.064 1.00 97.06 86 PHE A C 1
ATOM 697 O O . PHE A 1 86 ? 0.159 1.552 -18.286 1.00 97.06 86 PHE A O 1
ATOM 704 N N . ASP A 1 87 ? -0.900 1.971 -16.362 1.00 97.62 87 ASP A N 1
ATOM 705 C CA . ASP A 1 87 ? -2.232 2.081 -16.975 1.00 97.62 87 ASP A CA 1
ATOM 706 C C . ASP A 1 87 ? -2.361 3.325 -17.872 1.00 97.62 87 ASP A C 1
ATOM 708 O O . ASP A 1 87 ? -3.200 3.380 -18.768 1.00 97.62 87 ASP A O 1
ATOM 712 N N . SER A 1 88 ? -1.535 4.348 -17.632 1.00 97.19 88 SER A N 1
ATOM 713 C CA . SER A 1 88 ? -1.307 5.453 -18.570 1.00 97.19 88 SER A CA 1
ATOM 714 C C . SER A 1 88 ? 0.023 6.155 -18.294 1.00 97.19 88 SER A C 1
ATOM 716 O O . SER A 1 88 ? 0.572 6.063 -17.193 1.00 97.19 88 SER A O 1
ATOM 718 N N . ILE A 1 89 ? 0.545 6.886 -19.283 1.00 96.56 89 ILE A N 1
ATOM 719 C CA . ILE A 1 89 ? 1.818 7.613 -19.188 1.00 96.56 89 ILE A CA 1
ATOM 720 C C . ILE A 1 89 ? 1.619 9.066 -19.623 1.00 96.56 89 ILE A C 1
ATOM 722 O O . ILE A 1 89 ? 1.007 9.34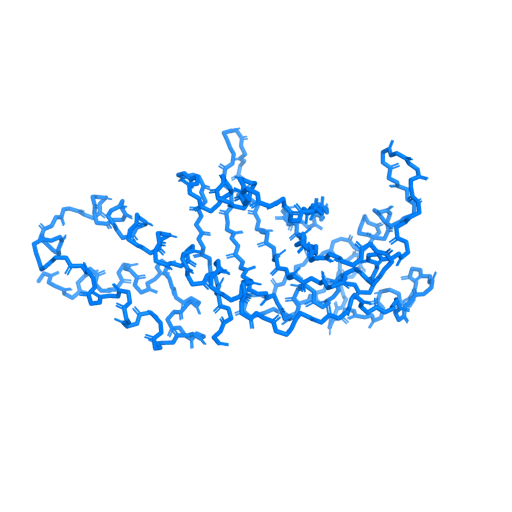3 -20.653 1.00 96.56 89 ILE A O 1
ATOM 726 N N . LYS A 1 90 ? 2.185 10.008 -18.860 1.00 93.44 90 LYS A N 1
ATOM 727 C CA . LYS A 1 90 ? 2.297 11.423 -19.236 1.00 93.44 90 LYS A CA 1
ATOM 728 C C . LYS A 1 90 ? 3.719 11.918 -18.980 1.00 93.44 90 LYS A C 1
ATOM 730 O O . LYS A 1 90 ? 4.117 12.149 -17.836 1.00 93.44 90 LYS A O 1
ATOM 735 N N . GLY A 1 91 ? 4.480 12.105 -20.058 1.00 93.00 91 GLY A N 1
ATOM 736 C CA . GLY A 1 91 ? 5.895 12.464 -19.984 1.00 93.00 91 GLY A CA 1
ATOM 737 C C . GLY A 1 91 ? 6.694 11.382 -19.257 1.00 93.00 91 GLY A C 1
ATOM 738 O O . GLY A 1 91 ? 6.704 10.228 -19.664 1.00 93.00 91 GLY A O 1
ATOM 739 N N . ASN A 1 92 ? 7.340 11.745 -18.151 1.00 95.19 92 ASN A N 1
ATOM 740 C CA . ASN A 1 92 ? 8.150 10.830 -17.343 1.00 95.19 92 ASN A CA 1
ATOM 741 C C . ASN A 1 92 ? 7.390 10.187 -16.165 1.00 95.19 92 ASN A C 1
ATOM 743 O O . ASN A 1 92 ? 8.012 9.548 -15.311 1.00 95.19 92 ASN A O 1
ATOM 747 N N . LYS A 1 93 ? 6.066 10.371 -16.094 1.00 96.75 93 LYS A N 1
ATOM 748 C CA . LYS A 1 93 ? 5.218 9.836 -15.025 1.00 96.75 93 LYS A CA 1
ATOM 749 C C . LYS A 1 93 ? 4.251 8.791 -15.568 1.00 96.75 93 LYS A C 1
ATOM 751 O O . LYS A 1 93 ? 3.605 9.030 -16.584 1.00 96.75 93 LYS A O 1
ATOM 756 N N . GLY A 1 94 ? 4.128 7.680 -14.854 1.00 97.25 94 GLY A N 1
ATOM 757 C CA . GLY A 1 94 ? 3.133 6.641 -15.093 1.00 97.25 94 GLY A CA 1
ATOM 758 C C . GLY A 1 94 ? 2.036 6.687 -14.033 1.00 97.25 94 GLY A C 1
ATOM 759 O O . GLY A 1 94 ? 2.289 7.094 -12.896 1.00 97.25 94 GLY A O 1
ATOM 760 N N . VAL A 1 95 ? 0.821 6.299 -14.407 1.00 97.62 95 VAL A N 1
ATOM 761 C CA . VAL A 1 95 ? -0.327 6.158 -13.504 1.00 97.62 95 VAL A CA 1
ATOM 762 C C . VAL A 1 95 ? -0.590 4.678 -13.261 1.00 97.62 95 VAL A C 1
ATOM 764 O O . VAL A 1 95 ? -0.613 3.899 -14.210 1.00 97.62 95 VAL A O 1
ATOM 767 N N . ILE A 1 96 ? -0.792 4.314 -11.997 1.00 97.12 96 ILE A N 1
ATOM 768 C CA . ILE A 1 96 ? -1.258 2.993 -11.574 1.00 97.12 96 ILE A CA 1
ATOM 769 C C . ILE A 1 96 ? -2.594 3.186 -10.859 1.00 97.12 96 ILE A C 1
ATOM 771 O O . ILE A 1 96 ? -2.672 3.939 -9.884 1.00 97.12 96 ILE A O 1
ATOM 775 N N . LYS A 1 97 ? -3.637 2.521 -11.341 1.00 95.88 97 LYS A N 1
ATOM 776 C CA . LYS A 1 97 ? -4.933 2.411 -10.681 1.00 95.88 97 LYS A CA 1
ATOM 777 C C . LYS A 1 97 ? -4.783 1.494 -9.476 1.00 95.88 97 LYS A C 1
ATOM 779 O O . LYS A 1 97 ? -4.199 0.417 -9.575 1.00 95.88 97 LYS A O 1
ATOM 784 N N . THR A 1 98 ? -5.309 1.928 -8.338 1.00 94.38 98 THR A N 1
ATOM 785 C CA . THR A 1 98 ? -5.273 1.149 -7.095 1.00 94.38 98 THR A CA 1
ATOM 786 C C . THR A 1 98 ? -6.648 1.154 -6.435 1.00 94.38 98 THR A C 1
ATOM 788 O O . THR A 1 98 ? -7.437 2.063 -6.711 1.00 94.38 98 THR A O 1
ATOM 791 N N . PRO A 1 99 ? -6.930 0.218 -5.511 1.00 90.62 99 PRO A N 1
ATOM 792 C CA . PRO A 1 99 ? -8.179 0.213 -4.746 1.00 90.62 99 PRO A CA 1
ATOM 793 C C . PRO A 1 99 ? -8.405 1.461 -3.873 1.00 90.62 99 PRO A C 1
ATOM 795 O O . PRO A 1 99 ? -9.520 1.711 -3.428 1.00 90.62 99 PRO A O 1
ATOM 798 N N . TYR A 1 100 ? -7.362 2.257 -3.612 1.00 87.94 100 TYR A N 1
ATOM 799 C CA . TYR A 1 100 ? -7.459 3.492 -2.828 1.00 87.94 100 TYR A CA 1
ATOM 800 C C . TYR A 1 100 ? -7.635 4.734 -3.709 1.00 87.94 100 TYR A C 1
ATOM 802 O O . TYR A 1 100 ? -8.557 5.519 -3.494 1.00 87.94 100 TYR A O 1
ATOM 810 N N . LYS A 1 101 ? -6.727 4.941 -4.671 1.00 90.25 101 LYS A N 1
ATOM 811 C CA . LYS A 1 101 ? -6.761 6.035 -5.661 1.00 90.25 101 LYS A CA 1
ATOM 812 C C . LYS A 1 101 ? -5.729 5.823 -6.766 1.00 90.25 101 LYS A C 1
ATOM 814 O O . LYS A 1 101 ? -4.806 5.025 -6.614 1.00 90.25 101 LYS A O 1
ATOM 819 N N . ASP A 1 102 ? -5.804 6.616 -7.825 1.00 94.81 102 ASP A N 1
ATOM 820 C CA . ASP A 1 102 ? -4.753 6.654 -8.842 1.00 94.81 102 ASP A CA 1
ATOM 821 C C . ASP A 1 102 ? -3.429 7.167 -8.258 1.00 94.81 102 ASP A C 1
ATOM 823 O O . ASP A 1 102 ? -3.344 8.259 -7.681 1.00 94.81 102 ASP A O 1
ATOM 827 N N . ILE A 1 103 ? -2.369 6.386 -8.446 1.00 94.81 103 ILE A N 1
ATOM 828 C CA . ILE A 1 103 ? -1.021 6.688 -7.977 1.00 94.81 103 ILE A CA 1
ATOM 829 C C . ILE A 1 103 ? -0.146 7.094 -9.159 1.00 94.81 103 ILE A C 1
ATOM 831 O O . ILE A 1 103 ? -0.044 6.384 -10.156 1.00 94.81 103 ILE A O 1
ATOM 835 N N . LYS A 1 104 ? 0.514 8.251 -9.042 1.00 95.44 104 LYS A N 1
ATOM 836 C CA . LYS A 1 104 ? 1.441 8.771 -10.058 1.00 95.44 104 LYS A CA 1
ATOM 837 C C . LYS A 1 104 ? 2.877 8.502 -9.649 1.00 95.44 104 LYS A C 1
ATOM 839 O O . LYS A 1 104 ? 3.330 9.033 -8.639 1.00 95.44 104 LYS A O 1
ATOM 844 N N . VAL A 1 105 ? 3.609 7.768 -10.475 1.00 95.62 105 VAL A N 1
ATOM 845 C CA . VAL A 1 105 ? 4.994 7.364 -10.220 1.00 95.62 105 VAL A CA 1
ATOM 846 C C . VAL A 1 105 ? 5.925 8.002 -11.240 1.00 95.62 105 VAL A C 1
ATOM 848 O O . VAL A 1 105 ? 5.657 7.985 -12.438 1.00 95.62 105 VAL A O 1
ATOM 851 N N . TYR A 1 106 ? 7.049 8.542 -10.779 1.00 95.81 106 TYR A N 1
ATOM 852 C CA . TYR A 1 106 ? 8.137 8.982 -11.645 1.00 95.81 106 TYR A CA 1
ATOM 853 C C . TYR A 1 106 ? 8.914 7.754 -12.153 1.00 95.81 106 TYR A C 1
ATOM 855 O O . TYR A 1 106 ? 9.698 7.158 -11.414 1.00 95.81 106 TYR A O 1
ATOM 863 N N . ILE A 1 107 ? 8.674 7.368 -13.412 1.00 95.19 107 ILE A N 1
ATOM 864 C CA . ILE A 1 107 ? 9.131 6.096 -14.006 1.00 95.19 107 ILE A CA 1
ATOM 865 C C . ILE A 1 107 ? 10.657 5.923 -13.941 1.00 95.19 107 ILE A C 1
ATOM 867 O O . ILE A 1 107 ? 11.092 4.863 -13.494 1.00 95.19 107 ILE A O 1
ATOM 871 N N . PRO A 1 108 ? 11.491 6.915 -14.332 1.00 93.00 108 PRO A N 1
ATOM 872 C CA . PRO A 1 108 ? 12.948 6.775 -14.269 1.00 93.00 108 PRO A CA 1
ATOM 873 C C . PRO A 1 108 ? 13.446 6.447 -12.863 1.00 93.00 108 PRO A C 1
ATOM 875 O O . PRO A 1 108 ? 14.270 5.557 -12.700 1.00 93.00 108 PRO A O 1
ATOM 878 N N . TYR A 1 109 ? 12.898 7.121 -11.851 1.00 91.31 109 TYR A N 1
ATOM 879 C CA . TYR A 1 109 ? 13.290 6.905 -10.462 1.00 91.31 109 TYR A CA 1
ATOM 880 C C . TYR A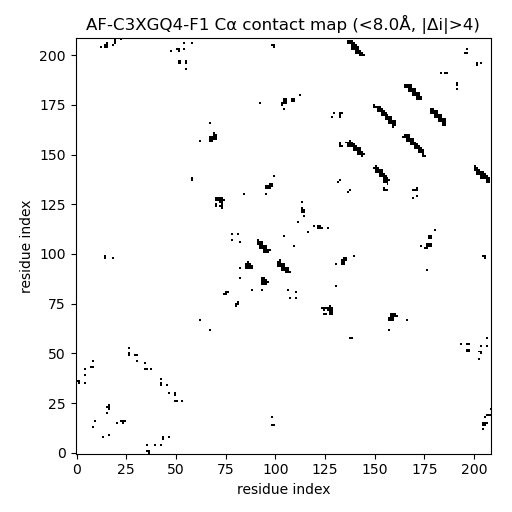 1 109 ? 12.816 5.551 -9.937 1.00 91.31 109 TYR A C 1
ATOM 882 O O . TYR A 1 109 ? 13.551 4.878 -9.228 1.00 91.31 109 TYR A O 1
ATOM 890 N N . ALA A 1 110 ? 11.607 5.120 -10.301 1.00 90.94 110 ALA A N 1
ATOM 891 C CA . ALA A 1 110 ? 11.130 3.792 -9.929 1.00 90.94 110 ALA A CA 1
ATOM 892 C C . ALA A 1 110 ? 11.972 2.674 -10.558 1.00 90.94 110 ALA A C 1
ATOM 894 O O . ALA A 1 110 ? 12.337 1.730 -9.863 1.00 90.94 110 ALA A O 1
ATOM 895 N N . TRP A 1 111 ? 12.327 2.818 -11.838 1.00 90.06 111 TRP A N 1
ATOM 896 C CA . TRP A 1 111 ? 13.221 1.892 -12.533 1.00 90.06 111 TRP A CA 1
ATOM 897 C C . TRP A 1 111 ? 14.591 1.806 -11.854 1.00 90.06 111 TRP A C 1
ATOM 899 O O . TRP A 1 111 ? 15.094 0.712 -11.602 1.00 90.06 111 TRP A O 1
ATOM 909 N N . GLU A 1 112 ? 15.158 2.962 -11.500 1.00 87.62 112 GLU A N 1
ATOM 910 C CA . GLU A 1 112 ? 16.456 3.052 -10.837 1.00 87.62 112 GLU A CA 1
ATOM 911 C C . GLU A 1 112 ? 16.491 2.269 -9.519 1.00 87.62 112 GLU A C 1
ATOM 913 O O . GLU A 1 112 ? 17.484 1.616 -9.237 1.00 87.62 112 GLU A O 1
ATOM 918 N N . HIS A 1 113 ? 15.401 2.215 -8.746 1.00 83.62 113 HIS A N 1
ATOM 919 C CA . HIS A 1 113 ? 15.373 1.435 -7.498 1.00 83.62 113 HIS A CA 1
ATOM 920 C C . HIS A 1 113 ? 15.536 -0.084 -7.682 1.00 83.62 113 HIS A C 1
ATOM 922 O O . HIS A 1 113 ? 15.858 -0.775 -6.706 1.00 83.62 113 HIS A O 1
ATOM 928 N N . PHE A 1 114 ? 15.309 -0.617 -8.887 1.00 78.44 114 PHE A N 1
ATOM 929 C CA . PHE A 1 114 ? 15.576 -2.024 -9.194 1.00 78.44 114 PHE A CA 1
ATOM 930 C C . PHE A 1 114 ? 17.025 -2.270 -9.611 1.00 78.44 114 PHE A C 1
ATOM 932 O O . PHE A 1 114 ? 17.559 -3.334 -9.314 1.00 78.44 114 PHE A O 1
ATOM 939 N N . THR A 1 115 ? 17.649 -1.305 -10.289 1.00 73.19 115 THR A N 1
ATOM 940 C CA . THR A 1 115 ? 18.970 -1.477 -10.911 1.00 73.19 115 THR A CA 1
ATOM 941 C C . THR A 1 115 ? 20.104 -0.866 -10.090 1.00 73.19 115 THR A C 1
ATOM 943 O O . THR A 1 115 ? 21.182 -1.437 -10.033 1.00 73.19 115 THR A O 1
ATOM 946 N N . ASN A 1 116 ? 19.850 0.254 -9.411 1.00 69.94 116 ASN A N 1
ATOM 947 C CA . ASN A 1 116 ? 20.806 1.026 -8.622 1.00 69.94 116 ASN A CA 1
ATOM 948 C C . ASN A 1 116 ? 20.217 1.283 -7.228 1.00 69.94 116 ASN A C 1
ATOM 950 O O . ASN A 1 116 ? 19.432 2.205 -7.007 1.00 69.94 116 ASN A O 1
ATOM 954 N N . ASN A 1 117 ? 20.593 0.457 -6.256 1.00 68.62 117 ASN A N 1
ATOM 955 C CA . ASN A 1 117 ? 20.205 0.651 -4.859 1.00 68.62 117 ASN A CA 1
ATOM 956 C C . ASN A 1 117 ? 21.432 0.853 -3.967 1.00 68.62 117 ASN A C 1
ATOM 958 O O . ASN A 1 117 ? 22.540 0.479 -4.336 1.00 68.62 117 ASN A O 1
ATOM 962 N N . THR A 1 118 ? 21.216 1.411 -2.770 1.00 64.62 118 THR A N 1
ATOM 963 C CA . THR A 1 118 ? 22.263 1.768 -1.790 1.00 64.62 118 THR A CA 1
ATOM 964 C C . THR A 1 118 ? 23.245 0.635 -1.478 1.00 64.62 118 THR A C 1
ATOM 966 O O . THR A 1 118 ? 24.373 0.908 -1.088 1.00 64.62 118 THR A O 1
ATOM 969 N N . TYR A 1 119 ? 22.836 -0.623 -1.664 1.00 65.19 119 TYR A N 1
ATOM 970 C CA . TYR A 1 119 ? 23.645 -1.807 -1.370 1.00 65.19 119 TYR A CA 1
ATOM 971 C C . TYR A 1 119 ? 24.053 -2.597 -2.623 1.00 65.19 119 TYR A C 1
ATOM 973 O O . TYR A 1 119 ? 24.546 -3.711 -2.494 1.00 65.19 119 TYR A O 1
ATOM 981 N N . ASN A 1 120 ? 23.804 -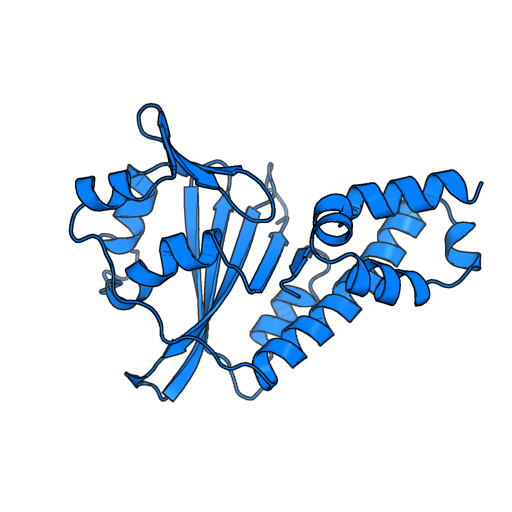2.061 -3.825 1.00 66.31 120 ASN A N 1
ATOM 982 C CA . ASN A 1 120 ? 24.041 -2.715 -5.118 1.00 66.31 120 ASN A CA 1
ATOM 983 C C . ASN A 1 120 ? 23.509 -4.164 -5.194 1.00 66.31 120 ASN A C 1
ATOM 985 O O . ASN A 1 120 ? 24.090 -5.041 -5.828 1.00 66.31 120 ASN A O 1
ATOM 989 N N . THR A 1 121 ? 22.411 -4.431 -4.484 1.00 66.12 121 THR A N 1
ATOM 990 C CA . THR A 1 121 ? 21.816 -5.769 -4.382 1.00 66.12 121 THR A CA 1
ATOM 991 C C . THR A 1 121 ? 20.968 -6.082 -5.605 1.00 66.12 121 THR A C 1
ATOM 993 O O . THR A 1 121 ? 20.217 -5.227 -6.072 1.00 66.12 121 THR A O 1
ATOM 996 N N . ASN A 1 122 ? 21.035 -7.318 -6.098 1.00 66.75 122 ASN A N 1
ATOM 997 C CA . ASN A 1 122 ? 20.113 -7.789 -7.123 1.00 66.75 122 ASN A CA 1
ATOM 998 C C . ASN A 1 122 ? 18.680 -7.80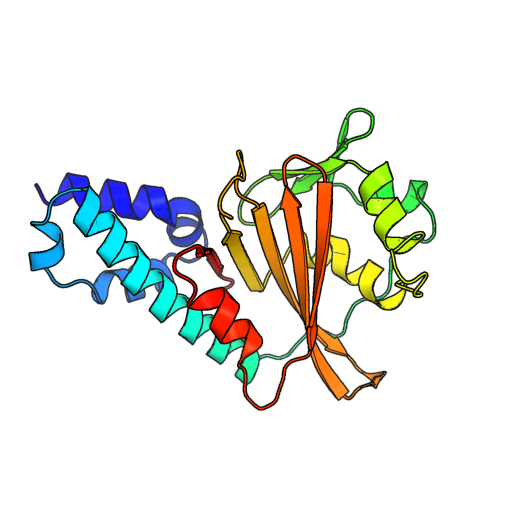5 -6.547 1.00 66.75 122 ASN A C 1
ATOM 1000 O O . ASN A 1 122 ? 18.410 -8.499 -5.569 1.00 66.75 122 ASN A O 1
ATOM 1004 N N . ARG A 1 123 ? 17.786 -7.008 -7.146 1.00 71.19 123 ARG A N 1
ATOM 1005 C CA . ARG A 1 123 ? 16.367 -6.870 -6.774 1.00 71.19 123 ARG A CA 1
ATOM 1006 C C . ARG A 1 123 ? 15.417 -7.422 -7.840 1.00 71.19 123 ARG A C 1
ATOM 1008 O O . ARG A 1 123 ? 14.232 -7.096 -7.823 1.00 71.19 123 ARG A O 1
ATOM 1015 N N . GLU A 1 124 ? 15.909 -8.253 -8.763 1.00 70.38 124 GLU A N 1
ATOM 1016 C CA . GLU A 1 124 ? 15.071 -8.943 -9.757 1.00 70.38 124 GLU A CA 1
ATOM 1017 C C . GLU A 1 124 ? 13.921 -9.700 -9.080 1.00 70.38 124 GLU A C 1
ATOM 1019 O O . GLU A 1 124 ? 12.782 -9.650 -9.537 1.00 70.38 124 GLU A O 1
ATOM 1024 N N . ASN A 1 125 ? 14.194 -10.310 -7.924 1.00 71.06 125 ASN A N 1
ATOM 1025 C CA . ASN A 1 125 ? 13.221 -11.079 -7.155 1.00 71.06 125 ASN A CA 1
ATOM 1026 C C . ASN A 1 125 ? 12.024 -10.260 -6.643 1.00 71.06 125 ASN A C 1
ATOM 1028 O O . ASN A 1 125 ? 10.992 -10.850 -6.363 1.00 71.06 125 ASN A O 1
ATOM 1032 N N . ILE A 1 126 ? 12.124 -8.932 -6.513 1.00 76.06 126 ILE A N 1
ATOM 1033 C CA . ILE A 1 126 ? 11.012 -8.085 -6.037 1.00 76.06 126 ILE A CA 1
ATOM 1034 C C . ILE A 1 126 ? 10.329 -7.290 -7.156 1.00 76.06 126 ILE A C 1
ATOM 1036 O O . ILE A 1 126 ? 9.336 -6.606 -6.905 1.00 76.06 126 ILE A O 1
ATOM 1040 N N . LYS A 1 127 ? 10.843 -7.359 -8.391 1.00 85.19 127 LYS A N 1
ATOM 1041 C CA . LYS A 1 127 ? 10.284 -6.623 -9.536 1.00 85.19 127 LYS A CA 1
ATOM 1042 C C . LYS A 1 127 ? 8.860 -7.049 -9.862 1.00 85.19 127 LYS A C 1
ATOM 1044 O O . LYS A 1 127 ? 8.018 -6.182 -10.089 1.00 85.19 127 LYS A O 1
ATOM 1049 N N . GLY A 1 128 ? 8.584 -8.354 -9.854 1.00 85.31 128 GLY A N 1
ATOM 1050 C CA . GLY A 1 128 ? 7.239 -8.863 -10.133 1.00 85.31 128 GLY A CA 1
ATOM 1051 C C . GLY A 1 128 ? 6.211 -8.362 -9.120 1.00 85.31 128 GLY A C 1
ATOM 1052 O O . GLY A 1 128 ? 5.089 -8.032 -9.487 1.00 85.31 128 GLY A O 1
ATOM 1053 N N . GLY A 1 129 ? 6.611 -8.184 -7.859 1.00 89.12 129 GLY A N 1
ATOM 1054 C CA . GLY A 1 129 ? 5.729 -7.657 -6.820 1.00 89.12 129 GLY A CA 1
ATOM 1055 C C . GLY A 1 129 ? 5.369 -6.177 -6.975 1.00 89.12 129 GLY A C 1
ATOM 1056 O O . GLY A 1 129 ? 4.494 -5.705 -6.252 1.00 89.12 129 GLY A O 1
ATOM 1057 N N . PHE A 1 130 ? 6.025 -5.418 -7.865 1.00 92.50 130 PHE A N 1
ATOM 1058 C CA . PHE A 1 130 ? 5.859 -3.963 -7.945 1.00 92.50 130 PHE A CA 1
ATOM 1059 C C . PHE A 1 130 ? 4.424 -3.542 -8.263 1.00 92.50 130 PHE A C 1
ATOM 1061 O O . PHE A 1 130 ? 3.781 -2.876 -7.454 1.00 92.50 130 PHE A O 1
ATOM 1068 N N . PHE A 1 131 ? 3.926 -3.924 -9.440 1.00 94.19 131 PHE A N 1
ATOM 1069 C CA . PHE A 1 131 ? 2.569 -3.576 -9.860 1.00 94.19 131 PHE A CA 1
ATOM 1070 C C . PHE A 1 131 ? 1.535 -4.322 -9.029 1.00 94.19 131 PHE A C 1
ATOM 1072 O O . PHE A 1 131 ? 0.525 -3.733 -8.656 1.00 94.19 131 PHE A O 1
ATOM 1079 N N . GLU A 1 132 ? 1.830 -5.571 -8.677 1.00 92.88 132 GLU A N 1
ATOM 1080 C CA . GLU A 1 132 ? 0.941 -6.421 -7.894 1.00 92.88 132 GLU A CA 1
ATOM 1081 C C . GLU A 1 132 ? 0.626 -5.815 -6.520 1.00 92.88 132 GLU A C 1
ATOM 1083 O O . GLU A 1 132 ? -0.525 -5.761 -6.104 1.00 92.88 132 GLU A O 1
ATOM 1088 N N . THR A 1 133 ? 1.627 -5.237 -5.852 1.00 93.62 133 THR A N 1
ATOM 1089 C CA . THR A 1 133 ? 1.432 -4.565 -4.557 1.00 93.62 133 THR A CA 1
ATOM 1090 C C . THR A 1 133 ? 0.588 -3.296 -4.674 1.00 93.62 133 THR A C 1
ATOM 1092 O O . THR A 1 133 ? -0.111 -2.943 -3.729 1.00 93.62 133 THR A O 1
ATOM 1095 N N . PHE A 1 134 ? 0.627 -2.591 -5.808 1.00 95.00 134 PHE A N 1
ATOM 1096 C CA . PHE A 1 134 ? -0.236 -1.427 -6.030 1.00 95.00 134 PHE A CA 1
ATOM 1097 C C . PHE A 1 134 ? -1.662 -1.816 -6.429 1.00 95.00 134 PHE A C 1
ATOM 1099 O O . PHE A 1 134 ? -2.611 -1.165 -5.992 1.00 95.00 134 PHE A O 1
ATOM 1106 N N . ARG A 1 135 ? -1.808 -2.843 -7.270 1.00 94.31 135 ARG A N 1
ATOM 1107 C CA . ARG A 1 135 ? -3.090 -3.256 -7.855 1.00 94.31 135 ARG A CA 1
ATOM 1108 C C . ARG A 1 135 ? -3.933 -4.081 -6.890 1.00 94.31 135 ARG A C 1
ATOM 1110 O O . ARG A 1 135 ? -5.138 -3.864 -6.825 1.00 94.31 135 ARG A O 1
ATOM 1117 N N . ASP A 1 136 ? -3.301 -4.961 -6.122 1.00 92.31 136 ASP A N 1
ATOM 1118 C CA . ASP A 1 136 ? -3.968 -5.861 -5.181 1.00 92.31 136 ASP A CA 1
ATOM 1119 C C . ASP A 1 136 ? -3.253 -5.916 -3.812 1.00 92.31 136 ASP A C 1
ATOM 1121 O O . ASP A 1 136 ? -2.828 -6.979 -3.359 1.00 92.31 136 ASP A O 1
ATOM 1125 N N . PRO A 1 137 ? -3.070 -4.778 -3.117 1.00 92.62 137 PRO A N 1
ATOM 1126 C CA . PRO A 1 137 ? -2.496 -4.783 -1.775 1.00 92.62 137 PRO A CA 1
ATOM 1127 C C . PRO A 1 137 ? -3.366 -5.596 -0.809 1.00 92.62 137 PRO A C 1
ATOM 1129 O O . PRO A 1 137 ? -4.590 -5.612 -0.918 1.00 92.62 137 PRO A O 1
ATOM 1132 N N . LEU A 1 138 ? -2.747 -6.182 0.218 1.00 88.88 138 LEU A N 1
ATOM 1133 C CA . LEU A 1 138 ? -3.483 -6.625 1.401 1.00 88.88 138 LEU A CA 1
ATOM 1134 C C . LEU A 1 138 ? -3.998 -5.404 2.162 1.00 88.88 138 LEU A C 1
ATOM 1136 O O . LEU A 1 138 ? -5.170 -5.343 2.499 1.00 88.88 138 LEU A O 1
ATOM 1140 N N . PHE A 1 139 ? -3.142 -4.413 2.411 1.00 88.75 139 PHE A N 1
ATOM 1141 C CA . PHE A 1 139 ? -3.543 -3.194 3.107 1.00 88.75 139 PHE A CA 1
ATOM 1142 C C . PHE A 1 139 ? -2.737 -1.976 2.656 1.00 88.75 139 PHE A C 1
ATOM 1144 O O . PHE A 1 139 ? -1.638 -2.092 2.110 1.00 88.75 139 PHE A O 1
ATOM 1151 N N . ILE A 1 140 ? -3.296 -0.788 2.884 1.00 91.25 140 ILE A N 1
ATOM 1152 C CA . ILE A 1 140 ? -2.660 0.494 2.565 1.00 91.25 140 ILE A CA 1
ATOM 1153 C C . ILE A 1 140 ? -2.691 1.364 3.810 1.00 91.25 140 ILE A C 1
ATOM 1155 O O . ILE A 1 140 ? -3.720 1.457 4.479 1.00 91.25 140 ILE A O 1
ATOM 1159 N N . VAL A 1 141 ? -1.582 2.038 4.099 1.00 88.81 141 VAL A N 1
ATOM 1160 C CA . VAL A 1 141 ? -1.494 2.978 5.217 1.00 88.81 141 VAL A CA 1
ATOM 1161 C C . VAL A 1 141 ? -0.928 4.320 4.788 1.00 88.81 141 VAL A C 1
ATOM 1163 O O . VAL A 1 141 ? -0.061 4.410 3.923 1.00 88.81 141 VAL A O 1
ATOM 1166 N N . GLU A 1 142 ? -1.378 5.369 5.450 1.00 88.88 142 GLU A N 1
ATOM 1167 C CA . GLU A 1 142 ? -0.746 6.676 5.455 1.00 88.88 142 GLU A CA 1
ATOM 1168 C C . GLU A 1 142 ? 0.174 6.783 6.674 1.00 88.88 142 GLU A C 1
ATOM 1170 O O . GLU A 1 142 ? -0.204 6.382 7.776 1.00 88.88 142 GLU A O 1
ATOM 1175 N N . GLN A 1 143 ? 1.386 7.303 6.479 1.00 87.31 143 GLN A N 1
ATOM 1176 C CA . GLN A 1 143 ? 2.346 7.570 7.547 1.00 87.31 143 GLN A CA 1
ATOM 1177 C C . GLN A 1 143 ? 2.822 9.017 7.468 1.00 87.31 143 GLN A C 1
ATOM 1179 O O . GLN A 1 143 ? 3.379 9.435 6.448 1.00 87.31 143 GLN A O 1
ATOM 1184 N N . THR A 1 144 ? 2.683 9.748 8.570 1.00 83.44 144 THR A N 1
ATOM 1185 C CA . THR A 1 144 ? 3.189 11.120 8.698 1.00 83.44 144 THR A CA 1
ATOM 1186 C C . THR A 1 144 ? 4.393 11.125 9.627 1.00 83.44 144 THR A C 1
ATOM 1188 O O . THR A 1 144 ? 4.276 10.764 10.795 1.00 83.44 144 THR A O 1
ATOM 1191 N N . GLN A 1 145 ? 5.566 11.523 9.130 1.00 78.56 145 GLN A N 1
ATOM 1192 C CA . GLN A 1 145 ? 6.743 11.723 9.982 1.00 78.56 145 GLN A CA 1
ATOM 1193 C C . GLN A 1 145 ? 6.901 13.196 10.363 1.00 78.56 145 GLN A C 1
ATOM 1195 O O . GLN A 1 145 ? 6.553 14.093 9.594 1.00 78.56 145 GLN A O 1
ATOM 1200 N N . GLN A 1 146 ? 7.463 13.450 11.545 1.00 73.81 146 GLN A N 1
ATOM 1201 C CA . GLN A 1 146 ? 7.734 14.806 12.014 1.00 73.81 146 GLN A CA 1
ATOM 1202 C C . GLN A 1 146 ? 8.657 15.534 11.021 1.00 73.81 146 GLN A C 1
ATOM 1204 O O . GLN A 1 146 ? 9.699 15.012 10.629 1.00 73.81 146 GLN A O 1
ATOM 1209 N N . GLY A 1 147 ? 8.244 16.720 10.569 1.00 73.69 147 GLY A N 1
ATOM 1210 C CA . GLY A 1 147 ? 8.968 17.504 9.561 1.00 73.69 147 GLY A CA 1
ATOM 1211 C C . GLY A 1 147 ? 8.647 17.166 8.098 1.00 73.69 147 GLY A C 1
ATOM 1212 O O . GLY A 1 147 ? 9.127 17.865 7.205 1.00 73.69 147 GLY A O 1
ATOM 1213 N N . GLN A 1 148 ? 7.815 16.155 7.811 1.00 77.06 148 GLN A N 1
ATOM 1214 C CA . GLN A 1 148 ? 7.314 15.928 6.452 1.00 77.06 148 GLN A CA 1
ATOM 1215 C C . GLN A 1 148 ? 6.173 16.894 6.114 1.00 77.06 148 GLN A C 1
ATOM 1217 O O . GLN A 1 148 ? 5.210 17.019 6.864 1.00 77.06 148 GLN A O 1
ATOM 1222 N N . LYS A 1 149 ? 6.269 17.549 4.948 1.00 74.94 149 LYS A N 1
ATOM 1223 C CA . LYS A 1 149 ? 5.202 18.420 4.419 1.00 74.94 149 LYS A CA 1
ATOM 1224 C C . LYS A 1 149 ? 3.993 17.631 3.915 1.00 74.94 149 LYS A C 1
ATOM 1226 O O . LYS A 1 149 ? 2.874 18.116 4.001 1.00 74.94 149 LYS A O 1
ATOM 1231 N N . GLU A 1 150 ? 4.236 16.433 3.388 1.00 79.25 150 GLU A N 1
ATOM 1232 C CA . GLU A 1 150 ? 3.207 15.533 2.870 1.00 79.25 150 GLU A CA 1
ATOM 1233 C C . GLU A 1 150 ? 3.424 14.122 3.424 1.00 79.25 150 GLU A C 1
ATOM 1235 O O . GLU A 1 150 ? 4.580 13.663 3.478 1.00 79.25 150 GLU A O 1
ATOM 1240 N N . PRO A 1 151 ? 2.340 13.425 3.808 1.00 84.31 151 PRO A N 1
ATOM 1241 C CA . PRO A 1 151 ? 2.431 12.063 4.295 1.00 84.31 151 PRO A CA 1
ATOM 1242 C C . PRO A 1 151 ? 2.913 11.115 3.195 1.00 84.31 151 PRO A C 1
ATOM 1244 O O . PRO A 1 151 ? 2.737 11.346 1.997 1.00 84.31 151 PRO A O 1
ATOM 1247 N N . SER A 1 152 ? 3.520 10.014 3.617 1.00 89.50 152 SER A N 1
ATOM 1248 C CA . SER A 1 152 ? 3.862 8.907 2.729 1.00 89.50 152 SER A CA 1
ATOM 1249 C C . SER A 1 152 ? 2.737 7.876 2.743 1.00 89.50 152 SER A C 1
ATOM 1251 O O . SER A 1 152 ? 2.293 7.470 3.815 1.00 89.50 152 SER A O 1
ATOM 1253 N N . VAL A 1 153 ? 2.313 7.404 1.573 1.00 92.19 153 VAL A N 1
ATOM 1254 C CA . VAL A 1 153 ? 1.328 6.316 1.462 1.00 92.19 153 VAL A CA 1
ATOM 1255 C C . VAL A 1 153 ? 2.065 5.021 1.160 1.00 92.19 153 VAL A C 1
ATOM 1257 O O . VAL A 1 153 ? 2.847 4.980 0.217 1.00 92.19 153 VAL A O 1
ATOM 1260 N N . TYR A 1 154 ? 1.833 3.973 1.940 1.00 92.62 154 TYR A N 1
ATOM 1261 C CA . TYR A 1 154 ? 2.463 2.669 1.773 1.00 92.62 154 TYR A CA 1
ATOM 1262 C C . TYR A 1 154 ? 1.434 1.603 1.432 1.00 92.62 154 TYR A C 1
ATOM 1264 O O . TYR A 1 154 ? 0.446 1.440 2.141 1.00 92.62 154 TYR A O 1
ATOM 1272 N N . PHE A 1 155 ? 1.720 0.862 0.370 1.00 93.56 155 PHE A N 1
ATOM 1273 C CA . PHE A 1 155 ? 0.976 -0.304 -0.083 1.00 93.56 155 PHE A CA 1
ATOM 1274 C C . PHE A 1 155 ? 1.701 -1.549 0.393 1.00 93.56 155 PHE A C 1
ATOM 1276 O O . PHE A 1 155 ? 2.920 -1.617 0.246 1.00 93.56 155 PHE A O 1
ATOM 1283 N N . TYR A 1 156 ? 0.973 -2.508 0.952 1.00 90.38 156 TYR A N 1
ATOM 1284 C CA . TYR A 1 156 ? 1.543 -3.708 1.542 1.00 90.38 156 TYR A CA 1
ATOM 1285 C C . TYR A 1 156 ? 0.859 -4.961 1.008 1.00 90.38 156 TYR A C 1
ATOM 1287 O O . TYR A 1 156 ? -0.362 -5.078 1.104 1.00 90.38 156 TYR A O 1
ATOM 1295 N N . LYS A 1 157 ? 1.643 -5.915 0.497 1.00 89.81 157 LYS A N 1
ATOM 1296 C CA . LYS A 1 157 ? 1.174 -7.238 0.065 1.00 89.81 157 LYS A CA 1
ATOM 1297 C C . LYS A 1 157 ? 2.111 -8.329 0.603 1.00 89.81 157 LYS A C 1
ATOM 1299 O O . LYS A 1 157 ? 3.333 -8.190 0.477 1.00 89.81 157 LYS A O 1
ATOM 1304 N N . PRO A 1 158 ? 1.588 -9.383 1.252 1.00 86.12 158 PRO A N 1
ATOM 1305 C CA . PRO A 1 158 ? 2.396 -10.529 1.625 1.00 86.12 158 PRO A CA 1
ATOM 1306 C C . PRO A 1 158 ? 2.692 -11.381 0.391 1.00 86.12 158 PRO A C 1
ATOM 1308 O O . PRO A 1 158 ? 1.812 -11.634 -0.428 1.00 86.12 158 PRO A O 1
ATOM 1311 N N . PHE A 1 159 ? 3.924 -11.855 0.295 1.00 84.31 159 PHE A N 1
ATOM 1312 C CA . PHE A 1 159 ? 4.361 -12.821 -0.698 1.00 84.31 159 PHE A CA 1
ATOM 1313 C C . PHE A 1 159 ? 5.097 -13.962 -0.015 1.00 84.31 159 PHE A C 1
ATOM 1315 O O . PHE A 1 159 ? 5.845 -13.758 0.941 1.00 84.31 159 PHE A O 1
ATOM 1322 N N . PHE A 1 160 ? 4.909 -15.167 -0.526 1.00 76.81 160 PHE A N 1
ATOM 1323 C CA . PHE A 1 160 ? 5.659 -16.331 -0.112 1.00 76.81 160 PHE A CA 1
ATOM 1324 C C . PHE A 1 160 ? 7.003 -16.347 -0.839 1.00 76.81 160 PHE A C 1
ATOM 1326 O O . PHE A 1 160 ? 7.064 -16.312 -2.073 1.00 76.81 160 PHE A O 1
ATOM 1333 N N . ASP A 1 161 ? 8.077 -16.387 -0.060 1.00 69.56 161 ASP A N 1
ATOM 1334 C CA . ASP A 1 161 ? 9.441 -16.572 -0.533 1.00 69.56 161 ASP A CA 1
ATOM 1335 C C . ASP A 1 161 ? 9.752 -18.067 -0.506 1.00 69.56 161 ASP A C 1
ATOM 1337 O O . ASP A 1 161 ? 9.992 -18.646 0.555 1.00 69.56 161 ASP A O 1
ATOM 1341 N N . LYS A 1 162 ? 9.693 -18.695 -1.685 1.00 66.75 162 LYS A N 1
ATOM 1342 C CA . LYS A 1 162 ? 9.929 -20.136 -1.843 1.00 66.75 162 LYS A CA 1
ATOM 1343 C C . LYS A 1 162 ? 11.343 -20.539 -1.440 1.00 66.75 162 LYS A C 1
ATOM 1345 O O . LYS A 1 162 ? 11.504 -21.600 -0.849 1.00 66.75 162 LYS A O 1
ATOM 1350 N N . ASP A 1 163 ? 12.334 -19.697 -1.721 1.00 63.09 163 ASP A N 1
ATOM 1351 C CA . ASP A 1 163 ? 13.744 -20.015 -1.476 1.00 63.09 163 ASP A CA 1
ATOM 1352 C C . ASP A 1 163 ? 14.053 -20.044 0.023 1.00 63.09 163 ASP A C 1
ATOM 1354 O O . ASP A 1 163 ? 14.904 -20.806 0.480 1.00 63.09 163 ASP A O 1
ATOM 1358 N N . LYS A 1 164 ? 13.340 -19.224 0.802 1.00 60.19 164 LYS A N 1
ATOM 1359 C CA . LYS A 1 164 ? 13.513 -19.124 2.255 1.00 60.19 164 LYS A CA 1
ATOM 1360 C C . LYS A 1 164 ? 12.393 -19.778 3.067 1.00 60.19 164 LYS A C 1
ATOM 1362 O O . LYS A 1 164 ? 12.445 -19.735 4.293 1.00 60.19 164 LYS A O 1
ATOM 1367 N N . ASN A 1 165 ? 11.393 -20.358 2.400 1.00 63.44 165 ASN A N 1
ATOM 1368 C CA . ASN A 1 165 ? 10.200 -20.960 3.001 1.00 63.44 165 ASN A CA 1
ATOM 1369 C C . ASN A 1 165 ? 9.515 -20.047 4.041 1.00 63.44 165 ASN A C 1
ATOM 1371 O O . ASN A 1 165 ? 9.113 -20.499 5.113 1.00 63.44 165 ASN A O 1
ATOM 1375 N N . LEU A 1 166 ? 9.424 -18.745 3.753 1.00 65.75 166 LEU A N 1
ATOM 1376 C CA . LEU A 1 166 ? 8.893 -17.751 4.691 1.00 65.75 166 LEU A CA 1
ATOM 1377 C C . LEU A 1 166 ? 7.987 -16.729 4.008 1.00 65.75 166 LEU A C 1
ATOM 1379 O O . LEU A 1 166 ? 8.109 -16.440 2.818 1.00 65.75 166 LEU A O 1
ATOM 1383 N N . MET A 1 167 ? 7.075 -16.152 4.788 1.00 64.31 167 MET A N 1
ATOM 1384 C CA . MET A 1 167 ? 6.226 -15.052 4.343 1.00 64.31 167 MET A CA 1
ATOM 1385 C C . MET A 1 167 ? 6.995 -13.725 4.432 1.00 64.31 167 MET A C 1
ATOM 1387 O O . MET A 1 167 ? 7.512 -13.346 5.480 1.00 64.31 167 MET A O 1
ATOM 1391 N N . ASN A 1 168 ? 7.052 -12.989 3.329 1.00 75.00 168 ASN A N 1
ATOM 1392 C CA . ASN A 1 168 ? 7.605 -11.643 3.258 1.00 75.00 168 ASN A CA 1
ATOM 1393 C C . ASN A 1 168 ? 6.478 -10.638 3.068 1.00 75.00 168 ASN A C 1
ATOM 1395 O O . ASN A 1 168 ? 5.697 -10.753 2.130 1.00 75.00 168 ASN A O 1
ATOM 1399 N N . LEU A 1 169 ? 6.424 -9.599 3.897 1.00 80.75 169 LEU A N 1
ATOM 1400 C CA . LEU A 1 169 ? 5.555 -8.459 3.639 1.00 80.75 169 LEU A CA 1
ATOM 1401 C C . LEU A 1 169 ? 6.306 -7.451 2.766 1.00 80.75 169 LEU A C 1
ATOM 1403 O O . LEU A 1 169 ? 7.233 -6.769 3.222 1.00 80.75 169 LEU A O 1
ATOM 1407 N N . PHE A 1 170 ? 5.910 -7.359 1.498 1.00 86.81 170 PHE A N 1
ATOM 1408 C CA . PHE A 1 170 ? 6.464 -6.382 0.575 1.00 86.81 170 PHE A CA 1
ATOM 1409 C C . PHE A 1 170 ? 5.668 -5.084 0.642 1.00 86.81 170 PHE A C 1
ATOM 1411 O O . PHE A 1 170 ? 4.443 -5.074 0.554 1.00 86.81 170 PHE A O 1
ATOM 1418 N N . GLY A 1 171 ? 6.388 -3.986 0.845 1.00 89.06 171 GLY A N 1
ATOM 1419 C CA . GLY A 1 171 ? 5.852 -2.650 1.013 1.00 89.06 171 GLY A CA 1
ATOM 1420 C C . GLY A 1 171 ? 6.416 -1.681 -0.018 1.00 89.06 171 GLY A C 1
ATOM 1421 O O . GLY A 1 171 ? 7.633 -1.610 -0.217 1.00 89.06 171 GLY A O 1
ATOM 1422 N N . ILE A 1 172 ? 5.551 -0.871 -0.620 1.00 91.88 172 ILE A N 1
ATOM 1423 C CA . ILE A 1 172 ? 5.951 0.214 -1.519 1.00 91.88 172 ILE A CA 1
ATOM 1424 C C . ILE A 1 172 ? 5.348 1.516 -1.009 1.00 91.88 172 ILE A C 1
ATOM 1426 O O . ILE A 1 172 ? 4.138 1.718 -1.029 1.00 91.88 172 ILE A O 1
ATOM 1430 N N . GLY A 1 173 ? 6.216 2.397 -0.523 1.00 91.19 173 GLY A N 1
ATOM 1431 C CA . GLY A 1 173 ? 5.872 3.759 -0.149 1.00 91.19 173 GLY A CA 1
ATOM 1432 C C . GLY A 1 173 ? 5.880 4.684 -1.351 1.00 91.19 173 GLY A C 1
ATOM 1433 O O . GLY A 1 173 ? 6.739 4.549 -2.219 1.00 91.19 173 GLY A O 1
ATOM 1434 N N . ILE A 1 174 ? 4.992 5.670 -1.365 1.00 91.12 174 ILE A N 1
ATOM 1435 C CA . ILE A 1 174 ? 5.046 6.799 -2.281 1.00 91.12 174 ILE A CA 1
ATOM 1436 C C . ILE A 1 174 ? 4.974 8.120 -1.519 1.00 91.12 174 ILE A C 1
ATOM 1438 O O . ILE A 1 174 ? 4.128 8.310 -0.645 1.00 91.12 174 ILE A O 1
ATOM 1442 N N . GLN A 1 175 ? 5.879 9.033 -1.873 1.00 89.19 175 GLN A N 1
ATOM 1443 C CA . GLN A 1 175 ? 5.879 10.419 -1.415 1.00 89.19 175 GLN A CA 1
ATOM 1444 C C . GLN A 1 175 ? 6.039 11.337 -2.631 1.00 89.19 175 GLN A C 1
ATOM 1446 O O . GLN A 1 175 ? 7.021 11.243 -3.380 1.00 89.19 175 GLN A O 1
ATOM 1451 N N . GLY A 1 176 ? 5.038 12.183 -2.880 1.00 87.62 176 GLY A N 1
ATOM 1452 C CA . GLY A 1 176 ? 4.891 12.895 -4.148 1.00 87.62 176 GLY A CA 1
ATOM 1453 C C . GLY A 1 176 ? 4.758 11.917 -5.323 1.00 87.62 176 GLY A C 1
ATOM 1454 O O . GLY A 1 176 ? 3.693 11.355 -5.564 1.00 87.62 176 GLY A O 1
ATOM 1455 N N . HIS A 1 177 ? 5.849 11.702 -6.062 1.00 90.44 177 HIS A N 1
ATOM 1456 C CA . HIS A 1 177 ? 5.917 10.740 -7.179 1.00 90.44 177 HIS A CA 1
ATOM 1457 C C . HIS A 1 177 ? 7.071 9.742 -7.054 1.00 90.44 177 HIS A C 1
ATOM 1459 O O . HIS A 1 177 ? 7.346 8.983 -7.985 1.00 90.44 177 HIS A O 1
ATOM 1465 N N . LYS A 1 178 ? 7.802 9.789 -5.939 1.00 89.69 178 LYS A N 1
ATOM 1466 C CA . LYS A 1 178 ? 8.981 8.962 -5.703 1.00 89.69 178 LYS A CA 1
ATOM 1467 C C . LYS A 1 178 ? 8.586 7.758 -4.865 1.00 89.69 178 LYS A C 1
ATOM 1469 O O . LYS A 1 178 ? 7.903 7.912 -3.854 1.00 89.69 178 LYS A O 1
ATOM 1474 N N . ILE A 1 179 ? 9.031 6.582 -5.293 1.00 89.81 179 ILE A N 1
ATOM 1475 C CA . ILE A 1 179 ? 8.773 5.335 -4.578 1.00 89.81 179 ILE A CA 1
ATOM 1476 C C . ILE A 1 179 ? 9.838 5.065 -3.513 1.00 89.81 179 ILE A C 1
ATOM 1478 O O . ILE A 1 179 ? 10.977 5.522 -3.615 1.00 89.81 179 ILE A O 1
ATOM 1482 N N . LYS A 1 180 ? 9.481 4.272 -2.507 1.00 86.69 180 LYS A N 1
ATOM 1483 C CA . LYS A 1 180 ? 10.402 3.734 -1.510 1.00 86.69 180 LYS A CA 1
ATOM 1484 C C . LYS A 1 180 ? 10.030 2.293 -1.199 1.00 86.69 180 LYS A C 1
ATOM 1486 O O . LYS A 1 180 ? 8.987 2.042 -0.602 1.00 86.69 180 LYS A O 1
ATOM 1491 N N . PHE A 1 181 ? 10.902 1.356 -1.550 1.00 83.25 181 PHE A N 1
ATOM 1492 C CA . PHE A 1 181 ? 10.719 -0.041 -1.173 1.00 83.25 181 PHE A CA 1
ATOM 1493 C C . PHE A 1 181 ? 10.965 -0.265 0.317 1.00 83.25 181 PHE A C 1
ATOM 1495 O O . PHE A 1 181 ? 11.902 0.287 0.901 1.00 83.25 181 PHE A O 1
ATOM 1502 N N . LYS A 1 182 ? 10.135 -1.115 0.917 1.00 77.50 182 LYS A N 1
ATOM 1503 C CA . LYS A 1 182 ? 10.323 -1.677 2.248 1.00 77.50 182 LYS A CA 1
ATOM 1504 C C . LYS A 1 182 ? 9.971 -3.161 2.202 1.00 77.50 182 LYS A C 1
ATOM 1506 O O . LYS A 1 182 ? 8.826 -3.515 1.975 1.00 77.50 182 LYS A O 1
ATOM 1511 N N . THR A 1 183 ? 10.940 -4.029 2.430 1.00 68.00 183 THR A N 1
ATOM 1512 C CA . THR A 1 183 ? 10.702 -5.466 2.611 1.00 68.00 183 THR A CA 1
ATOM 1513 C C . THR A 1 183 ? 10.772 -5.785 4.093 1.00 68.00 183 THR A C 1
ATOM 1515 O O . THR A 1 183 ? 11.753 -5.431 4.752 1.00 68.00 183 THR A O 1
ATOM 1518 N N . TYR A 1 184 ? 9.758 -6.466 4.609 1.00 65.75 184 TYR A N 1
ATOM 1519 C CA . TYR A 1 184 ? 9.746 -6.969 5.972 1.00 65.75 184 TYR A CA 1
ATOM 1520 C C . TYR A 1 184 ? 9.715 -8.489 5.929 1.00 65.75 184 TYR A C 1
ATOM 1522 O O . TYR A 1 184 ? 8.778 -9.079 5.399 1.00 65.75 184 TYR A O 1
ATOM 1530 N N . TYR A 1 185 ? 10.740 -9.107 6.500 1.00 61.00 185 TYR A N 1
ATOM 1531 C CA . TYR A 1 185 ? 10.686 -10.518 6.856 1.00 61.00 185 TYR A CA 1
ATOM 1532 C C . TYR A 1 185 ? 9.705 -10.659 8.017 1.00 61.00 185 TYR A C 1
ATOM 1534 O O . TYR A 1 185 ? 9.821 -9.891 8.982 1.00 61.00 185 TYR A O 1
ATOM 1542 N N . PHE A 1 186 ? 8.746 -11.583 7.919 1.00 56.50 186 PHE A N 1
ATOM 1543 C CA . PHE A 1 186 ? 7.975 -11.959 9.098 1.00 56.50 186 PHE A CA 1
ATOM 1544 C C . PHE A 1 186 ? 8.935 -12.550 10.126 1.00 56.50 186 PHE A C 1
ATOM 1546 O O . PHE A 1 186 ? 9.654 -13.505 9.839 1.00 56.50 186 PHE A O 1
ATOM 1553 N N . ASP A 1 187 ? 8.985 -11.943 11.306 1.00 55.97 187 ASP A N 1
ATOM 1554 C CA . ASP A 1 187 ? 9.618 -12.533 12.471 1.00 55.97 187 ASP A CA 1
ATOM 1555 C C . ASP A 1 187 ? 8.582 -13.370 13.225 1.00 55.97 187 ASP A C 1
ATOM 1557 O O . ASP A 1 187 ? 7.421 -12.980 13.317 1.00 55.97 187 ASP A O 1
ATOM 1561 N N . GLU A 1 188 ? 8.995 -14.493 13.820 1.00 53.44 188 GLU A N 1
ATOM 1562 C CA . GLU A 1 188 ? 8.117 -15.340 14.655 1.00 53.44 188 GLU A CA 1
ATOM 1563 C C . GLU A 1 188 ? 7.464 -14.566 15.816 1.00 53.44 188 GLU A C 1
ATOM 1565 O O . GLU A 1 188 ? 6.460 -14.992 16.376 1.00 53.44 188 GLU A O 1
ATOM 1570 N N . LYS A 1 189 ? 8.045 -13.416 16.184 1.00 56.28 189 LYS A N 1
ATOM 1571 C CA . LYS A 1 189 ? 7.567 -12.527 17.250 1.00 56.28 189 LYS A CA 1
ATOM 1572 C C . LYS A 1 189 ? 6.642 -11.405 16.758 1.00 56.28 189 LYS A C 1
ATOM 1574 O O . LYS A 1 189 ? 6.172 -10.626 17.583 1.00 56.28 189 LYS A O 1
ATOM 1579 N N . GLU A 1 190 ? 6.411 -11.292 15.448 1.00 58.72 190 GLU A N 1
ATOM 1580 C CA . GLU A 1 190 ? 5.484 -10.346 14.801 1.00 58.72 190 GLU A CA 1
ATOM 1581 C C . GLU A 1 190 ? 5.693 -8.867 15.194 1.00 58.72 190 GLU A C 1
ATOM 1583 O O . GLU A 1 190 ? 4.778 -8.040 15.108 1.00 58.72 190 GLU A O 1
ATOM 1588 N N . THR A 1 191 ? 6.899 -8.494 15.639 1.00 59.06 191 THR A N 1
ATOM 1589 C CA . THR A 1 191 ? 7.142 -7.206 16.310 1.00 59.06 191 THR A CA 1
ATOM 1590 C C . THR A 1 191 ? 7.137 -6.035 15.335 1.00 59.06 191 THR A C 1
ATOM 1592 O O . THR A 1 191 ? 6.694 -4.936 15.665 1.00 59.06 191 THR A O 1
ATOM 1595 N N . ARG A 1 192 ? 7.601 -6.247 14.099 1.00 63.59 192 ARG A N 1
ATOM 1596 C CA . ARG A 1 192 ? 7.765 -5.162 13.117 1.00 63.59 192 ARG A CA 1
ATOM 1597 C C . ARG A 1 192 ? 6.452 -4.683 12.518 1.00 63.59 192 ARG A C 1
ATOM 1599 O O . ARG A 1 192 ? 6.275 -3.475 12.374 1.00 63.59 192 ARG A O 1
ATOM 1606 N N . ILE A 1 193 ? 5.546 -5.598 12.182 1.00 66.06 193 ILE A N 1
ATOM 1607 C CA . ILE A 1 193 ? 4.215 -5.243 11.670 1.00 66.06 193 ILE A CA 1
ATOM 1608 C C . ILE A 1 193 ? 3.401 -4.597 12.783 1.00 66.06 193 ILE A C 1
ATOM 1610 O O . ILE A 1 193 ? 2.843 -3.524 12.569 1.00 66.06 193 ILE A O 1
ATOM 1614 N N . ASN A 1 194 ? 3.450 -5.160 13.992 1.00 64.31 194 ASN A N 1
ATOM 1615 C CA . ASN A 1 194 ? 2.837 -4.553 15.167 1.00 64.31 194 ASN A CA 1
ATOM 1616 C C . ASN A 1 194 ? 3.309 -3.114 15.401 1.00 64.31 194 ASN A C 1
ATOM 1618 O O . ASN A 1 194 ? 2.485 -2.222 15.584 1.00 64.31 194 ASN A O 1
ATOM 1622 N N . ASN A 1 195 ? 4.615 -2.855 15.306 1.00 67.75 195 ASN A N 1
ATOM 1623 C CA . ASN A 1 195 ? 5.161 -1.505 15.465 1.00 67.75 195 ASN A CA 1
ATOM 1624 C C . ASN A 1 195 ? 4.706 -0.533 14.366 1.00 67.75 195 ASN A C 1
ATOM 1626 O O . ASN A 1 195 ? 4.559 0.660 14.624 1.00 67.75 195 ASN A O 1
ATOM 1630 N N . ILE A 1 196 ? 4.481 -1.017 13.142 1.00 69.12 196 ILE A N 1
ATOM 1631 C CA . ILE A 1 196 ? 3.954 -0.191 12.049 1.00 69.12 196 ILE A CA 1
ATOM 1632 C C . ILE A 1 196 ? 2.475 0.108 12.280 1.00 69.12 196 ILE A C 1
ATOM 1634 O O . ILE A 1 196 ? 2.065 1.257 12.165 1.00 69.12 196 ILE A O 1
ATOM 1638 N N . LEU A 1 197 ? 1.681 -0.911 12.597 1.00 68.06 197 LEU A N 1
ATOM 1639 C CA . LEU A 1 197 ? 0.224 -0.806 12.648 1.00 68.06 197 LEU A CA 1
ATOM 1640 C C . LEU A 1 197 ? -0.286 -0.135 13.929 1.00 68.06 197 LEU A C 1
ATOM 1642 O O . LEU A 1 197 ? -1.317 0.528 13.891 1.00 68.06 197 LEU A O 1
ATOM 1646 N N . LYS A 1 198 ? 0.442 -0.256 15.045 1.00 67.50 198 LYS A N 1
ATOM 1647 C CA . LYS A 1 198 ? 0.081 0.357 16.336 1.00 67.50 198 LYS A CA 1
ATOM 1648 C C . LYS A 1 198 ? 0.683 1.745 16.545 1.00 67.50 198 LYS A C 1
ATOM 1650 O O . LYS A 1 198 ? 0.468 2.353 17.588 1.00 67.50 198 LYS A O 1
ATOM 1655 N N . SER A 1 199 ? 1.453 2.259 15.586 1.00 71.88 199 SER A N 1
ATOM 1656 C CA . SER A 1 199 ? 2.002 3.607 15.698 1.00 71.88 199 SER A CA 1
ATOM 1657 C C . SER A 1 199 ? 0.893 4.650 15.555 1.00 71.88 199 SER A C 1
ATOM 1659 O O . SER A 1 199 ? 0.139 4.652 14.584 1.00 71.88 199 SER A O 1
ATOM 1661 N N . GLU A 1 200 ? 0.857 5.609 16.480 1.00 68.56 200 GLU A N 1
ATOM 1662 C CA . GLU A 1 200 ? -0.080 6.739 16.444 1.00 68.56 200 GLU A CA 1
ATOM 1663 C C . GLU A 1 200 ? 0.054 7.593 15.176 1.00 68.56 200 GLU A C 1
ATOM 1665 O O . GLU A 1 200 ? -0.860 8.330 14.826 1.00 68.56 200 GLU A O 1
ATOM 1670 N N . ASN A 1 201 ? 1.159 7.487 14.438 1.00 79.25 201 ASN A N 1
ATOM 1671 C CA . ASN A 1 201 ? 1.393 8.240 13.204 1.00 79.25 201 ASN A CA 1
ATOM 1672 C C . ASN A 1 201 ? 0.908 7.519 11.943 1.00 79.25 201 ASN A C 1
ATOM 1674 O O . ASN A 1 201 ? 1.177 7.978 10.830 1.00 79.25 201 ASN A O 1
ATOM 1678 N N . VAL A 1 202 ? 0.211 6.395 12.115 1.00 81.44 202 VAL A N 1
ATOM 1679 C CA . VAL A 1 202 ? -0.286 5.562 11.026 1.00 81.44 202 VAL A CA 1
ATOM 1680 C C . VAL A 1 202 ? -1.805 5.631 10.962 1.00 81.44 202 VAL A C 1
ATOM 1682 O O . VAL A 1 202 ? -2.499 5.611 11.979 1.00 81.44 202 VAL A O 1
ATOM 1685 N N . LYS A 1 203 ? -2.327 5.754 9.745 1.00 83.19 203 LYS A N 1
ATOM 1686 C CA . LYS A 1 203 ? -3.756 5.659 9.442 1.00 83.19 203 LYS A CA 1
ATOM 1687 C C . LYS A 1 203 ? -3.938 4.589 8.379 1.00 83.19 203 LYS A C 1
ATOM 1689 O O . LYS A 1 203 ? -3.357 4.699 7.301 1.00 83.19 203 LYS A O 1
ATOM 1694 N N . ILE A 1 204 ? -4.726 3.560 8.665 1.00 82.69 204 ILE A N 1
ATOM 1695 C CA . ILE A 1 204 ? -5.046 2.535 7.668 1.00 82.69 204 ILE A CA 1
ATOM 1696 C C . ILE A 1 204 ? -6.107 3.104 6.717 1.00 82.69 204 ILE A C 1
ATOM 1698 O O . ILE A 1 204 ? -7.131 3.629 7.147 1.00 82.69 204 ILE A O 1
ATOM 1702 N N . LEU A 1 205 ? -5.825 3.046 5.418 1.00 85.75 205 LEU A N 1
ATOM 1703 C CA . LEU A 1 205 ? -6.656 3.608 4.351 1.00 85.75 205 LEU A CA 1
ATOM 1704 C C . LEU A 1 205 ? -7.491 2.540 3.638 1.00 85.75 205 LEU A C 1
ATOM 1706 O O . LEU A 1 205 ? -8.555 2.851 3.110 1.00 85.75 205 LEU A O 1
ATOM 1710 N N . TYR A 1 206 ? -6.997 1.303 3.607 1.00 87.31 206 TYR A N 1
ATOM 1711 C CA . TYR A 1 206 ? -7.605 0.175 2.907 1.00 87.31 206 TYR A CA 1
ATOM 1712 C C . TYR A 1 206 ? -7.156 -1.144 3.544 1.00 87.31 206 TYR A C 1
ATOM 1714 O O . TYR A 1 206 ? -5.995 -1.264 3.946 1.00 87.31 206 TYR A O 1
ATOM 1722 N N . LEU A 1 207 ? -8.058 -2.126 3.569 1.00 86.38 207 LEU A N 1
ATOM 1723 C CA . LEU A 1 207 ? -7.783 -3.526 3.883 1.00 86.38 207 LEU A CA 1
ATOM 1724 C C . LEU A 1 207 ? -8.622 -4.406 2.952 1.00 86.38 207 LEU A C 1
ATOM 1726 O O . LEU A 1 207 ? -9.833 -4.202 2.831 1.00 86.38 207 LEU A O 1
ATOM 1730 N N . LYS A 1 208 ? -7.967 -5.373 2.316 1.00 84.81 208 LYS A N 1
ATOM 1731 C CA . LYS A 1 208 ? -8.599 -6.385 1.475 1.00 84.81 208 LYS A CA 1
ATOM 1732 C C . LYS A 1 208 ? -9.546 -7.240 2.323 1.00 84.81 208 LYS A C 1
ATOM 1734 O O . LYS A 1 208 ? -9.172 -7.660 3.418 1.00 84.81 208 LYS A O 1
ATOM 1739 N N . GLY A 1 209 ? -10.773 -7.409 1.831 1.00 71.75 209 GLY A N 1
ATOM 1740 C CA . GLY A 1 209 ? -11.805 -8.256 2.440 1.00 71.75 209 GLY A CA 1
ATOM 1741 C C . GLY A 1 209 ? -11.662 -9.726 2.091 1.00 71.75 209 GLY A C 1
ATOM 1742 O O . GLY A 1 209 ? -10.970 -10.033 1.092 1.00 71.75 209 GLY A O 1
#

Nearest PDB structures (foldseek):
  1srq-assembly2_C  TM=5.699E-01  e=5.527E-01  Homo sapiens
  2cr9-assembly1_A  TM=5.147E-01  e=3.005E+00  Homo sapiens
  4ghb-assembly1_A  TM=3.734E-01  e=1.327E+00  Bacteroides uniformis ATCC 8492
  1v2b-assembly2_B  TM=3.785E-01  e=2.674E+00  Nicotiana tabacum
  8t1m-assembly2_B  TM=4.444E-01  e=8.597E+00  Burkholderia pseudomallei

Sequence (209 aa):
MTLILNAVIQQDYKSLSENNPAMFAKIMQKFNPRDFLKGKKQVQEVSKDIFNKELAQEIESALKNGKVETMPQAEFRNREEFAKMFDSIKGNKGVIKTPYKDIKVYIPYAWEHFTNNTYNTNRENIKGGFFETFRDPLFIVEQTQQGQKEPSVYFYKPFFDKDKNLMNLFGIGIQGHKIKFKTYYFDEKETRINNILKSENVKILYLKG